Protein 1YJM (pdb70)

Foldseek 3Di:
DAQDWWKWWDFPPPFADIGTDDQPFDKDFCWPDDRRVDPDPQIDNRAWIWTAHSRQQKIKIAGQGCAWKDWANRIDHHGDIDMHHAQIWIARGDNHGIIGMHIDHPD/DFWFKWWAFPVVWADIGTDDAVFDKDFQWPDNRLVDPDPQIDNRAWIWTAHRVQQKIKIAGQGQAWKAWQNRIDHHGDIDMHHAQTWIARGPNHRIIGMHIDDDD/DFFKWWDFDVVWADIGTDDAPQDKDFCWQDDRRVHPDPQIDRRAWIWGAHVVQQKIKIAGQDQAWKAWAPDIDGHGDIDMHHAQGWIARGDNHSIIGMHID/DPDDPD/DPDDPD/DDDD

Secondary structure (DSSP, 8-state):
--SSEEEEEEPPTTSPPPEE--TTS--EEESSBTTTTB--TTS-TT-EEEEEETTTTEEEEEE-SSSPPEETTEE--TT-EEEEETT-EEEEETTEEEEEEEEEE--/--EEEEEEPPTTSPPPEEPPTTS--EEE-SBTTTTB--TTS-TT-EEEEEETTTTEEEEEE-SSSPPEETTEE--TT-EEEE-TT-EEEEETTEEEEEEEEEE--/---EEEEPPTTSPPPEEPPSSS--EEESSBTTTTB--TTS-TT-EEEEEETTTTEEEEEE-SSSPPEETTEE--TT-EEEE-TT-EEEEETTEEEEEEEE-/------/------/----

Sequence (329 aa):
LGSRGRLWLQSPTGGPPPIFLPSDGQALVLGRGPLTQVTDRKCSRNQVELIADPESRTVAVKQLGVNPSTVGVHELKPGLSGSLSLGDVLYLVNGLYPLTLRWEELSSRGRLWLQSPTGGPPPIFLPSDGQALVLGRGPLTQVTDRKCSRNQVELIADPESRTVAVKQLGVNPSTVGVHELKPGLSGSLSLGDVLYLVNGLYPLTLRWEELSRGRLWLQSPTGGPPPIFLPSDGQALVLGRGPLTQVTDRKCSRNQVELIADPESRTVAVKQLGVNPSTVGVHELKPGLSGSLSLGDVLYLVNGLYPLTLRWEYDESDEYDESDEYDES

Organism: Mus musculus (NCBI:txid10090)

CATH classification: 2.60.200.20

GO terms:
  GO:0035861 site of double-strand break (C, IDA)
  GO:0019005 SCF ubiquitin ligase complex (C, IDA)
  GO:0006974 DNA damage response (P, IDA)
  GO:0070534 protein K63-linked ubiquitination (P, IDA)
  GO:1990756 ubiquitin-like ligase-substrate adaptor activity (F, IDA)

InterPro domains:
  IPR006549 HAD-superfamily hydrolase,subfamily IIIA [TIGR01662] (165-309)
  IPR006550 Bifunctional polynucleotide phosphatase/kinase PNKP [TIGR01663] (4-522)
  IPR006551 Polynucleotide 3'-phosphatase [TIGR01664] (152-327)
  IPR008984 SMAD/FHA domain superfamily [SSF49879] (3-110)
  IPR013954 Polynucleotide kinase 3 phosphatase [PF08645] (165-327)
  IPR023214 HAD superfamily [G3DSA:3.40.50.1000] (143-337)
  IPR027417 P-loop containing nucleoside triphosphate hydrolase [G3DSA:3.40.50.300] (338-522)
  IPR027417 P-loop containing nucleoside triphosphate hydrolase [SSF52540] (356-515)
  IPR036412 HAD-like superfamily [SSF56784] (147-337)
  IPR041388 PNK, FHA domain [PF17913] (11-80)

Structure (mmCIF, N/CA/C/O backbone):
data_1YJM
#
_entry.id   1YJM
#
_cell.length_a   51.155
_cell.length_b   122.999
_cell.length_c   136.710
_cell.angle_alpha   90.00
_cell.angle_beta   90.00
_cell.angle_gamma   90.00
#
_symmetry.space_group_name_H-M   'C 2 2 21'
#
loop_
_entity.id
_entity.type
_entity.pdbx_description
1 polymer "Polynucleotide 5'-hydroxyl-kinase"
2 polymer '12-mer peptide from DNA-repair protein XRCC4'
3 water water
#
loop_
_atom_site.group_PDB
_atom_site.id
_atom_site.type_symbol
_atom_site.label_atom_id
_atom_site.label_alt_id
_atom_site.label_comp_id
_atom_site.label_asym_id
_atom_site.label_entity_id
_atom_site.label_seq_id
_atom_site.pdbx_PDB_ins_code
_atom_site.Cartn_x
_atom_site.Cartn_y
_atom_site.Cartn_z
_atom_site.occupancy
_atom_site.B_iso_or_equiv
_atom_site.auth_seq_id
_atom_site.auth_comp_id
_atom_site.auth_asym_id
_atom_site.auth_atom_id
_atom_site.pdbx_PDB_model_num
ATOM 1 N N . LEU A 1 4 ? 36.405 15.498 68.601 1.00 35.51 4 LEU A N 1
ATOM 2 C CA . LEU A 1 4 ? 35.945 16.838 69.068 1.00 35.40 4 LEU A CA 1
ATOM 3 C C . LEU A 1 4 ? 34.641 16.744 69.836 1.00 35.39 4 LEU A C 1
ATOM 4 O O . LEU A 1 4 ? 33.563 16.917 69.262 1.00 35.46 4 LEU A O 1
ATOM 5 N N . GLY A 1 5 ? 34.745 16.466 71.135 1.00 35.20 5 GLY A N 1
ATOM 6 C CA . GLY A 1 5 ? 33.575 16.308 72.003 1.00 35.02 5 GLY A CA 1
ATOM 7 C C . GLY A 1 5 ? 33.152 14.854 72.119 1.00 34.91 5 GLY A C 1
ATOM 8 O O . GLY A 1 5 ? 32.603 14.284 71.174 1.00 35.02 5 GLY A O 1
ATOM 9 N N . SER A 1 6 ? 33.406 14.255 73.281 1.00 34.65 6 SER A N 1
ATOM 10 C CA . SER A 1 6 ? 33.110 12.838 73.510 1.00 34.33 6 SER A CA 1
ATOM 11 C C . SER A 1 6 ? 31.616 12.588 73.709 1.00 34.08 6 SER A C 1
ATOM 12 O O . SER A 1 6 ? 31.061 11.649 73.133 1.00 34.13 6 SER A O 1
ATOM 14 N N . ARG A 1 7 ? 30.975 13.425 74.525 1.00 33.73 7 ARG A N 1
ATOM 15 C CA . ARG A 1 7 ? 29.546 13.290 74.817 1.00 33.41 7 ARG A CA 1
ATOM 16 C C . ARG A 1 7 ? 28.726 14.362 74.102 1.00 32.96 7 ARG A C 1
ATOM 17 O O . ARG A 1 7 ? 29.127 15.526 74.036 1.00 32.87 7 ARG A O 1
ATOM 25 N N . GLY A 1 8 ? 27.572 13.958 73.576 1.00 32.41 8 GLY A N 1
ATOM 26 C CA . GLY A 1 8 ? 26.674 14.872 72.874 1.00 31.94 8 GLY A CA 1
ATOM 27 C C . GLY A 1 8 ? 25.519 14.152 72.203 1.00 31.50 8 GLY A C 1
ATOM 28 O O . GLY A 1 8 ? 25.430 12.924 72.254 1.00 31.48 8 GLY A O 1
ATOM 29 N N . ARG A 1 9 ? 24.638 14.927 71.573 1.00 30.94 9 ARG A N 1
ATOM 30 C CA . ARG A 1 9 ? 23.465 14.392 70.883 1.00 30.45 9 ARG A CA 1
ATOM 31 C C . ARG A 1 9 ? 23.563 14.602 69.372 1.00 29.89 9 ARG A C 1
ATOM 32 O O . ARG A 1 9 ? 24.084 15.618 68.911 1.00 29.70 9 ARG A O 1
ATOM 40 N N . LEU A 1 10 ? 23.047 13.636 68.614 1.00 29.30 10 LEU A N 1
ATOM 41 C CA . LEU A 1 10 ? 22.963 13.737 67.154 1.00 28.88 10 LEU A CA 1
ATOM 42 C C . LEU A 1 10 ? 21.584 14.246 66.746 1.00 28.47 10 LEU A C 1
ATOM 43 O O . LEU A 1 10 ? 20.570 13.817 67.303 1.00 28.20 10 LEU A O 1
ATOM 48 N N . TRP A 1 11 ? 21.553 15.159 65.775 1.00 28.08 11 TRP A N 1
ATOM 49 C CA . TRP A 1 11 ? 20.295 15.717 65.273 1.00 27.83 11 TRP A CA 1
ATOM 50 C C . TRP A 1 11 ? 20.344 16.033 63.780 1.00 27.65 11 TRP A C 1
ATOM 51 O O . TRP A 1 11 ? 21.420 16.132 63.190 1.00 27.63 11 TRP A O 1
ATOM 62 N N . LEU A 1 12 ? 19.163 16.183 63.182 1.00 27.52 12 LEU A N 1
ATOM 63 C CA . LEU A 1 12 ? 19.032 16.459 61.752 1.00 27.49 12 LEU A CA 1
ATOM 64 C C . LEU A 1 12 ? 18.558 17.891 61.511 1.00 27.51 12 LEU A C 1
ATOM 65 O O . LEU A 1 12 ? 17.524 18.312 62.038 1.00 27.39 12 LEU A O 1
ATOM 70 N N . GLN A 1 13 ? 19.322 18.622 60.700 1.00 27.53 13 GLN A N 1
ATOM 71 C CA . GLN A 1 13 ? 19.049 20.023 60.401 1.00 27.58 13 GLN A CA 1
ATOM 72 C C . GLN A 1 13 ? 18.254 20.137 59.103 1.00 27.54 13 GLN A C 1
ATOM 73 O O . GLN A 1 13 ? 18.643 19.564 58.085 1.00 27.29 13 GLN A O 1
ATOM 79 N N . SER A 1 14 ? 17.145 20.876 59.149 1.00 27.61 14 SER A N 1
ATOM 80 C CA . SER A 1 14 ? 16.297 21.108 57.975 1.00 27.69 14 SER A CA 1
ATOM 81 C C . SER A 1 14 ? 16.702 22.408 57.282 1.00 27.69 14 SER A C 1
ATOM 82 O O . SER A 1 14 ? 17.348 23.256 57.902 1.00 27.66 14 SER A O 1
ATOM 85 N N . PRO A 1 15 ? 16.308 22.583 56.003 1.00 27.71 15 PRO A N 1
ATOM 86 C CA . PRO A 1 15 ? 16.626 23.822 55.292 1.00 27.81 15 PRO A CA 1
ATOM 87 C C . PRO A 1 15 ? 16.090 25.063 55.999 1.00 27.94 15 PRO A C 1
ATOM 88 O O . PRO A 1 15 ? 15.138 24.977 56.780 1.00 27.91 15 PRO A O 1
ATOM 92 N N . THR A 1 16 ? 16.706 26.205 55.712 1.00 28.09 16 THR A N 1
ATOM 93 C CA . THR A 1 16 ? 16.332 27.475 56.322 1.00 28.11 16 THR A CA 1
ATOM 94 C C . THR A 1 16 ? 14.830 27.727 56.177 1.00 28.25 16 THR A C 1
ATOM 95 O O . THR A 1 16 ? 14.260 27.533 55.101 1.00 28.33 16 THR A O 1
ATOM 99 N N . GLY A 1 17 ? 14.198 28.146 57.271 1.00 28.30 17 GLY A N 1
ATOM 100 C CA . GLY A 1 17 ? 12.754 28.370 57.298 1.00 28.24 17 GLY A CA 1
ATOM 101 C C . GLY A 1 17 ? 11.961 27.075 57.285 1.00 28.28 17 GLY A C 1
ATOM 102 O O . GLY A 1 17 ? 10.818 27.047 56.821 1.00 28.37 17 GLY A O 1
ATOM 103 N N . GLY A 1 18 ? 12.567 26.006 57.802 1.00 28.23 18 GLY A N 1
ATOM 104 C CA . GLY A 1 18 ? 11.952 24.680 57.820 1.00 28.09 18 GLY A CA 1
ATOM 105 C C . GLY A 1 18 ? 11.589 24.248 59.228 1.00 28.05 18 GLY A C 1
ATOM 106 O O . GLY A 1 18 ? 11.594 25.066 60.151 1.00 28.07 18 GLY A O 1
ATOM 107 N N . PRO A 1 19 ? 11.263 22.955 59.405 1.00 27.93 19 PRO A N 1
ATOM 108 C CA . PRO A 1 19 ? 10.947 22.392 60.721 1.00 27.84 19 PRO A CA 1
ATOM 109 C C . PRO A 1 19 ? 12.067 22.593 61.744 1.00 27.72 19 PRO A C 1
ATOM 110 O O . PRO A 1 19 ? 13.226 22.755 61.355 1.00 27.59 19 PRO A O 1
ATOM 114 N N . PRO A 1 20 ? 11.729 22.567 63.048 1.00 27.59 20 PRO A N 1
ATOM 115 C CA . PRO A 1 20 ? 12.772 22.654 64.073 1.00 27.52 20 PRO A CA 1
ATOM 116 C C . PRO A 1 20 ? 13.682 21.419 64.084 1.00 27.40 20 PRO A C 1
ATOM 117 O O . PRO A 1 20 ? 13.332 20.400 63.485 1.00 27.31 20 PRO A O 1
ATOM 121 N N . PRO A 1 21 ? 14.841 21.509 64.766 1.00 27.31 21 PRO A N 1
ATOM 122 C CA . PRO A 1 21 ? 15.794 20.401 64.894 1.00 27.18 21 PRO A CA 1
ATOM 123 C C . PRO A 1 21 ? 15.152 19.064 65.263 1.00 26.99 21 PRO A C 1
ATOM 124 O O . PRO A 1 21 ? 14.354 19.002 66.198 1.00 27.07 21 PRO A O 1
ATOM 128 N N . ILE A 1 22 ? 15.498 18.014 64.522 1.00 26.86 22 ILE A N 1
ATOM 129 C CA . ILE A 1 22 ? 15.037 16.659 64.821 1.00 26.78 22 ILE A CA 1
ATOM 130 C C . ILE A 1 22 ? 16.156 15.889 65.523 1.00 26.67 22 ILE A C 1
ATOM 131 O O . ILE A 1 22 ? 17.046 15.333 64.876 1.00 26.68 22 ILE A O 1
ATOM 136 N N . PHE A 1 23 ? 16.109 15.873 66.852 1.00 26.56 23 PHE A N 1
ATOM 137 C CA . PHE A 1 23 ? 17.093 15.140 67.644 1.00 26.57 23 PHE A CA 1
ATOM 138 C C . PHE A 1 23 ? 16.773 13.649 67.658 1.00 26.45 23 PHE A C 1
ATOM 139 O O . PHE A 1 23 ? 15.608 13.250 67.671 1.00 26.39 23 PHE A O 1
ATOM 147 N N . LEU A 1 24 ? 17.824 12.835 67.645 1.00 26.41 24 LEU A N 1
ATOM 148 C CA . LEU A 1 24 ? 17.686 11.388 67.541 1.00 26.52 24 LEU A CA 1
ATOM 149 C C . LEU A 1 24 ? 17.940 10.741 68.899 1.00 26.52 24 LEU A C 1
ATOM 150 O O . LEU A 1 24 ? 18.818 11.191 69.640 1.00 26.48 24 LEU A O 1
ATOM 155 N N . PRO A 1 25 ? 17.159 9.698 69.242 1.00 26.58 25 PRO A N 1
ATOM 156 C CA . PRO A 1 25 ? 17.398 8.980 70.491 1.00 26.69 25 PRO A CA 1
ATOM 157 C C . PRO A 1 25 ? 18.851 8.521 70.613 1.00 26.76 25 PRO A C 1
ATOM 158 O O . PRO A 1 25 ? 19.380 7.903 69.688 1.00 26.65 25 PRO A O 1
ATOM 162 N N . SER A 1 26 ? 19.479 8.843 71.742 1.00 26.89 26 SER A N 1
ATOM 163 C CA . SER A 1 26 ? 20.884 8.509 71.989 1.00 27.02 26 SER A CA 1
ATOM 164 C C . SER A 1 26 ? 21.047 7.163 72.698 1.00 27.09 26 SER A C 1
ATOM 165 O O . SER A 1 26 ? 22.166 6.772 73.034 1.00 27.11 26 SER A O 1
ATOM 168 N N . ASP A 1 27 ? 19.933 6.462 72.918 1.00 27.18 27 ASP A N 1
ATOM 169 C CA . ASP A 1 27 ? 19.922 5.203 73.672 1.00 27.26 27 ASP A CA 1
ATOM 170 C C . ASP A 1 27 ? 19.821 3.963 72.775 1.00 27.29 27 ASP A C 1
ATOM 171 O O . ASP A 1 27 ? 19.701 2.842 73.273 1.00 27.26 27 ASP A O 1
ATOM 176 N N . GLY A 1 28 ? 19.866 4.167 71.460 1.00 27.36 28 GLY A N 1
ATOM 177 C CA . GLY A 1 28 ? 19.794 3.069 70.498 1.00 27.45 28 GLY A CA 1
ATOM 178 C C . GLY A 1 28 ? 18.407 2.833 69.920 1.00 27.56 28 GLY A C 1
ATOM 179 O O . GLY A 1 28 ? 18.259 2.073 68.961 1.00 27.54 28 GLY A O 1
ATOM 180 N N . GLN A 1 29 ? 17.390 3.477 70.495 1.00 27.54 29 GLN A N 1
ATOM 181 C CA . GLN A 1 29 ? 16.020 3.316 70.014 1.00 27.67 29 GLN A CA 1
ATOM 182 C C . GLN A 1 29 ? 15.855 3.888 68.611 1.00 27.58 29 GLN A C 1
ATOM 183 O O . GLN A 1 29 ? 16.501 4.874 68.248 1.00 27.52 29 GLN A O 1
ATOM 189 N N . ALA A 1 30 ? 14.988 3.252 67.830 1.00 27.55 30 ALA A N 1
ATOM 190 C CA . ALA A 1 30 ? 14.753 3.649 66.449 1.00 27.59 30 ALA A CA 1
ATOM 191 C C . ALA A 1 30 ? 13.814 4.848 66.381 1.00 27.55 30 ALA A C 1
ATOM 192 O O . ALA A 1 30 ? 12.928 5.005 67.225 1.00 27.25 30 ALA A O 1
ATOM 194 N N . LEU A 1 31 ? 14.028 5.694 65.376 1.00 27.59 31 LEU A N 1
ATOM 195 C CA . LEU A 1 31 ? 13.143 6.817 65.089 1.00 27.65 31 LEU A CA 1
ATOM 196 C C . LEU A 1 31 ? 12.758 6.774 63.614 1.00 27.68 31 LEU A C 1
ATOM 197 O O . LEU A 1 31 ? 13.617 6.889 62.739 1.00 27.55 31 LEU A O 1
ATOM 202 N N . VAL A 1 32 ? 11.467 6.599 63.349 1.00 27.68 32 VAL A N 1
ATOM 203 C CA . VAL A 1 32 ? 10.956 6.591 61.986 1.00 27.79 32 VAL A CA 1
ATOM 204 C C . VAL A 1 32 ? 10.664 8.024 61.555 1.00 27.84 32 VAL A C 1
ATOM 205 O O . VAL A 1 32 ? 10.082 8.799 62.317 1.00 27.91 32 VAL A O 1
ATOM 209 N N . LEU A 1 33 ? 11.086 8.371 60.342 1.00 27.82 33 LEU A N 1
ATOM 210 C CA . LEU A 1 33 ? 10.776 9.667 59.749 1.00 27.84 33 LEU A CA 1
ATOM 211 C C . LEU A 1 33 ? 10.032 9.477 58.438 1.00 27.76 33 LEU A C 1
ATOM 212 O O . LEU A 1 33 ? 10.191 8.460 57.760 1.00 27.64 33 LEU A O 1
ATOM 217 N N . GLY A 1 34 ? 9.224 10.471 58.087 1.00 27.81 34 GLY A N 1
ATOM 218 C CA . GLY A 1 34 ? 8.458 10.451 56.847 1.00 27.77 34 GLY A CA 1
ATOM 219 C C . GLY A 1 34 ? 7.527 11.645 56.751 1.00 27.76 34 GLY A C 1
ATOM 220 O O . GLY A 1 34 ? 7.755 12.672 57.391 1.00 27.86 34 GLY A O 1
ATOM 221 N N . ARG A 1 35 ? 6.477 11.506 55.949 1.00 27.68 35 ARG A N 1
ATOM 222 C CA . ARG A 1 35 ? 5.480 12.563 55.785 1.00 27.62 35 ARG A CA 1
ATOM 223 C C . ARG A 1 35 ? 4.697 12.751 57.085 1.00 27.61 35 ARG A C 1
ATOM 224 O O . ARG A 1 35 ? 4.022 11.831 57.551 1.00 27.58 35 ARG A O 1
ATOM 232 N N . GLY A 1 36 ? 4.800 13.945 57.664 1.00 27.60 36 GLY A N 1
ATOM 233 C CA . GLY A 1 36 ? 4.211 14.234 58.971 1.00 27.57 36 GLY A CA 1
ATOM 234 C C . GLY A 1 36 ? 4.692 15.562 59.537 1.00 27.56 36 GLY A C 1
ATOM 235 O O . GLY A 1 36 ? 5.520 16.236 58.919 1.00 27.46 36 GLY A O 1
ATOM 236 N N . PRO A 1 37 ? 4.180 15.947 60.720 1.00 27.64 37 PRO A N 1
ATOM 237 C CA . PRO A 1 37 ? 4.518 17.234 61.344 1.00 27.60 37 PRO A CA 1
ATOM 238 C C . PRO A 1 37 ? 5.979 17.391 61.795 1.00 27.67 37 PRO A C 1
ATOM 239 O O . PRO A 1 37 ? 6.449 18.521 61.946 1.00 27.67 37 PRO A O 1
ATOM 243 N N . LEU A 1 38 ? 6.688 16.282 62.004 1.00 27.63 38 LEU A N 1
ATOM 244 C CA . LEU A 1 38 ? 8.089 16.334 62.434 1.00 27.50 38 LEU A CA 1
ATOM 245 C C . LEU A 1 38 ? 9.019 16.823 61.314 1.00 27.38 38 LEU A C 1
ATOM 246 O O . LEU A 1 38 ? 9.946 17.597 61.569 1.00 27.46 38 LEU A O 1
ATOM 251 N N . THR A 1 39 ? 8.768 16.372 60.085 1.00 27.16 39 THR A N 1
ATOM 252 C CA . THR A 1 39 ? 9.508 16.838 58.902 1.00 26.94 39 THR A CA 1
ATOM 253 C C . THR A 1 39 ? 8.765 17.927 58.120 1.00 26.81 39 THR A C 1
ATOM 254 O O . THR A 1 39 ? 9.366 18.606 57.285 1.00 26.73 39 THR A O 1
ATOM 258 N N . GLN A 1 40 ? 7.461 18.061 58.372 1.00 26.63 40 GLN A N 1
ATOM 259 C CA . GLN A 1 40 ? 6.577 18.995 57.652 1.00 26.50 40 GLN A CA 1
ATOM 260 C C . GLN A 1 40 ? 6.484 18.751 56.135 1.00 26.27 40 GLN A C 1
ATOM 261 O O . GLN A 1 40 ? 6.048 19.629 55.388 1.00 26.16 40 GLN A O 1
ATOM 267 N N . VAL A 1 41 ? 6.870 17.560 55.687 1.00 26.05 41 VAL A N 1
ATOM 268 C CA . VAL A 1 41 ? 6.750 17.192 54.281 1.00 25.96 41 VAL A CA 1
ATOM 269 C C . VAL A 1 41 ? 5.312 16.736 54.028 1.00 25.78 41 VAL A C 1
ATOM 270 O O . VAL A 1 41 ? 4.797 15.901 54.761 1.00 25.88 41 VAL A O 1
ATOM 274 N N . THR A 1 42 ? 4.670 17.312 53.012 1.00 25.69 42 THR A N 1
ATOM 275 C CA . THR A 1 42 ? 3.302 16.943 52.619 1.00 25.53 42 THR A CA 1
ATOM 276 C C . THR A 1 42 ? 3.248 16.270 51.240 1.00 25.41 42 THR A C 1
ATOM 277 O O . THR A 1 42 ? 2.165 15.961 50.738 1.00 25.29 42 THR A O 1
ATOM 281 N N . ASP A 1 43 ? 4.417 16.043 50.643 1.00 25.23 43 ASP A N 1
ATOM 282 C CA . ASP A 1 43 ? 4.532 15.418 49.326 1.00 25.25 43 ASP A CA 1
ATOM 283 C C . ASP A 1 43 ? 4.047 13.968 49.385 1.00 25.21 43 ASP A C 1
ATOM 284 O O . ASP A 1 43 ? 4.576 13.168 50.155 1.00 25.33 43 ASP A O 1
ATOM 289 N N . ARG A 1 44 ? 3.052 13.635 48.564 1.00 25.18 44 ARG A N 1
ATOM 290 C CA . ARG A 1 44 ? 2.439 12.304 48.596 1.00 25.12 44 ARG A CA 1
ATOM 291 C C . ARG A 1 44 ? 3.410 11.194 48.186 1.00 25.00 44 ARG A C 1
ATOM 292 O O . ARG A 1 44 ? 3.233 10.042 48.578 1.00 24.90 44 ARG A O 1
ATOM 300 N N . LYS A 1 45 ? 4.432 11.541 47.406 1.00 24.94 45 LYS A N 1
ATOM 301 C CA . LYS A 1 45 ? 5.457 10.577 47.004 1.00 24.95 45 LYS A CA 1
ATOM 302 C C . LYS A 1 45 ? 6.339 10.128 48.181 1.00 24.78 45 LYS A C 1
ATOM 303 O O . LYS A 1 45 ? 6.965 9.069 48.113 1.00 24.60 45 LYS A O 1
ATOM 309 N N . CYS A 1 46 ? 6.388 10.930 49.246 1.00 24.66 46 CYS A N 1
ATOM 310 C CA . CYS A 1 46 ? 7.076 10.543 50.480 1.00 24.66 46 CYS A CA 1
ATOM 311 C C . CYS A 1 46 ? 6.156 9.680 51.341 1.00 24.57 46 CYS A C 1
ATOM 312 O O . CYS A 1 46 ? 5.006 10.043 51.578 1.00 24.54 46 CYS A O 1
ATOM 315 N N . SER A 1 47 ? 6.663 8.544 51.811 1.00 24.45 47 SER A N 1
ATOM 316 C CA . SER A 1 47 ? 5.889 7.677 52.696 1.00 24.35 47 SER A CA 1
ATOM 317 C C . SER A 1 47 ? 5.767 8.302 54.082 1.00 24.25 47 SER A C 1
ATOM 318 O O . SER A 1 47 ? 6.629 9.078 54.501 1.00 24.16 47 SER A O 1
ATOM 321 N N . ARG A 1 48 ? 4.684 7.970 54.781 1.00 24.15 48 ARG A N 1
ATOM 322 C CA . ARG A 1 48 ? 4.527 8.343 56.187 1.00 24.24 48 ARG A CA 1
ATOM 323 C C . ARG A 1 48 ? 5.541 7.588 57.053 1.00 24.21 48 ARG A C 1
ATOM 324 O O . ARG A 1 48 ? 5.892 8.042 58.140 1.00 24.07 48 ARG A O 1
ATOM 332 N N . ASN A 1 49 ? 5.981 6.428 56.561 1.00 24.31 49 ASN A N 1
ATOM 333 C CA . ASN A 1 49 ? 7.108 5.688 57.124 1.00 24.27 49 ASN A CA 1
ATOM 334 C C . ASN A 1 49 ? 8.169 5.508 56.036 1.00 24.21 49 ASN A C 1
ATOM 335 O O . ASN A 1 49 ? 8.243 4.464 55.389 1.00 24.02 49 ASN A O 1
ATOM 340 N N . GLN A 1 50 ? 8.981 6.542 55.833 1.00 24.23 50 GLN A N 1
ATOM 341 C CA . GLN A 1 50 ? 9.940 6.578 54.732 1.00 24.26 50 GLN A CA 1
ATOM 342 C C . GLN A 1 50 ? 11.265 5.917 55.114 1.00 24.35 50 GLN A C 1
ATOM 343 O O . GLN A 1 50 ? 11.762 5.052 54.391 1.00 24.33 50 GLN A O 1
ATOM 349 N N . VAL A 1 51 ? 11.830 6.329 56.247 1.00 24.40 51 VAL A N 1
ATOM 350 C CA . VAL A 1 51 ? 13.090 5.765 56.740 1.00 24.48 51 VAL A CA 1
ATOM 351 C C . VAL A 1 51 ? 13.050 5.513 58.246 1.00 24.61 51 VAL A C 1
ATOM 352 O O . VAL A 1 51 ? 12.364 6.220 58.981 1.00 24.57 51 VAL A O 1
ATOM 356 N N . GLU A 1 52 ? 13.787 4.496 58.686 1.00 24.77 52 GLU A N 1
ATOM 357 C CA . GLU A 1 52 ? 14.012 4.237 60.106 1.00 24.87 52 GLU A CA 1
ATOM 358 C C . GLU A 1 52 ? 15.462 4.588 60.432 1.00 24.79 52 GLU A C 1
ATOM 359 O O . GLU A 1 52 ? 16.376 4.151 59.735 1.00 24.67 52 GLU A O 1
ATOM 365 N N . LEU A 1 53 ? 15.664 5.373 61.489 1.00 24.90 53 LEU A N 1
ATOM 366 C CA . LEU A 1 53 ? 16.994 5.839 61.873 1.00 24.94 53 LEU A CA 1
ATOM 367 C C . LEU A 1 53 ? 17.424 5.255 63.215 1.00 24.98 53 LEU A C 1
ATOM 368 O O . LEU A 1 53 ? 16.634 5.214 64.158 1.00 24.70 53 LEU A O 1
ATOM 373 N N . ILE A 1 54 ? 18.678 4.807 63.289 1.00 24.92 54 ILE A N 1
ATOM 374 C CA . ILE A 1 54 ? 19.281 4.360 64.544 1.00 24.90 54 ILE A CA 1
ATOM 375 C C . ILE A 1 54 ? 20.604 5.099 64.752 1.00 24.88 54 ILE A C 1
ATOM 376 O O . ILE A 1 54 ? 21.550 4.931 63.977 1.00 24.88 54 ILE A O 1
ATOM 381 N N . ALA A 1 55 ? 20.658 5.913 65.803 1.00 24.77 55 ALA A N 1
ATOM 382 C CA . ALA A 1 55 ? 21.809 6.766 66.071 1.00 24.82 55 ALA A CA 1
ATOM 383 C C . ALA A 1 55 ? 22.874 6.046 66.897 1.00 24.81 55 ALA A C 1
ATOM 384 O O . ALA A 1 55 ? 22.556 5.225 67.759 1.00 24.58 55 ALA A O 1
ATOM 386 N N . ASP A 1 56 ? 24.137 6.363 66.614 1.00 24.91 56 ASP A N 1
ATOM 387 C CA . ASP A 1 56 ? 25.276 5.882 67.394 1.00 24.91 56 ASP A CA 1
ATOM 388 C C . ASP A 1 56 ? 26.149 7.084 67.783 1.00 24.90 56 ASP A C 1
ATOM 389 O O . ASP A 1 56 ? 27.078 7.440 67.056 1.00 24.79 56 ASP A O 1
ATOM 394 N N . PRO A 1 57 ? 25.831 7.731 68.922 1.00 24.98 57 PRO A N 1
ATOM 395 C CA . PRO A 1 57 ? 26.572 8.902 69.413 1.00 25.02 57 PRO A CA 1
ATOM 396 C C . PRO A 1 57 ? 28.089 8.718 69.561 1.00 25.06 57 PRO A C 1
ATOM 397 O O . PRO A 1 57 ? 28.835 9.681 69.384 1.00 25.15 57 PRO A O 1
ATOM 401 N N . GLU A 1 58 ? 28.536 7.505 69.880 1.00 25.05 58 GLU A N 1
ATOM 402 C CA . GLU A 1 58 ? 29.966 7.235 70.079 1.00 25.07 58 GLU A CA 1
ATOM 403 C C . GLU A 1 58 ? 30.781 7.382 68.792 1.00 24.82 58 GLU A C 1
ATOM 404 O O . GLU A 1 58 ? 31.882 7.935 68.812 1.00 24.78 58 GLU A O 1
ATOM 410 N N . SER A 1 59 ? 30.240 6.882 67.684 1.00 24.58 59 SER A N 1
ATOM 411 C CA . SER A 1 59 ? 30.891 7.005 66.378 1.00 24.39 59 SER A CA 1
ATOM 412 C C . SER A 1 59 ? 30.406 8.238 65.613 1.00 24.22 59 SER A C 1
ATOM 413 O O . SER A 1 59 ? 30.967 8.582 64.570 1.00 24.28 59 SER A O 1
ATOM 416 N N . ARG A 1 60 ? 29.369 8.894 66.137 1.00 23.94 60 ARG A N 1
ATOM 417 C CA . ARG A 1 60 ? 28.738 10.047 65.491 1.00 23.83 60 ARG A CA 1
ATOM 418 C C . ARG A 1 60 ? 28.230 9.688 64.092 1.00 23.39 60 ARG A C 1
ATOM 419 O O . ARG A 1 60 ? 28.440 10.432 63.134 1.00 23.20 60 ARG A O 1
ATOM 427 N N . THR A 1 61 ? 27.571 8.536 63.988 1.00 23.01 61 THR A N 1
ATOM 428 C CA . THR A 1 61 ? 26.945 8.108 62.737 1.00 22.86 61 THR A CA 1
ATOM 429 C C . THR A 1 61 ? 25.501 7.667 62.966 1.00 22.61 61 THR A C 1
ATOM 430 O O . THR A 1 61 ? 25.082 7.434 64.103 1.00 22.44 61 THR A O 1
ATOM 434 N N . VAL A 1 62 ? 24.750 7.564 61.873 1.00 22.48 62 VAL A N 1
ATOM 435 C CA . VAL A 1 62 ? 23.346 7.158 61.916 1.00 22.36 62 VAL A CA 1
ATOM 436 C C . VAL A 1 62 ? 23.066 6.157 60.802 1.00 22.20 62 VAL A C 1
ATOM 437 O O . VAL A 1 62 ? 23.298 6.451 59.628 1.00 22.13 62 VAL A O 1
ATOM 441 N N . ALA A 1 63 ? 22.571 4.980 61.176 1.00 22.19 63 ALA A N 1
ATOM 442 C CA . ALA A 1 63 ? 22.135 3.976 60.209 1.00 22.27 63 ALA A CA 1
ATOM 443 C C . ALA A 1 63 ? 20.743 4.336 59.704 1.00 22.24 63 ALA A C 1
ATOM 444 O O . ALA A 1 63 ? 19.864 4.667 60.496 1.00 22.18 63 ALA A O 1
ATOM 446 N N . VAL A 1 64 ? 20.550 4.269 58.390 1.00 22.32 64 VAL A N 1
ATOM 447 C CA . VAL A 1 64 ? 19.278 4.637 57.768 1.00 22.40 64 VAL A CA 1
ATOM 448 C C . VAL A 1 64 ? 18.744 3.496 56.907 1.00 22.49 64 VAL A C 1
ATOM 449 O O . VAL A 1 64 ? 19.334 3.171 55.876 1.00 22.70 64 VAL A O 1
ATOM 453 N N . LYS A 1 65 ? 17.629 2.898 57.329 1.00 22.56 65 LYS A N 1
ATOM 454 C CA . LYS A 1 65 ? 16.952 1.855 56.552 1.00 22.60 65 LYS A CA 1
ATOM 455 C C . LYS A 1 65 ? 15.731 2.442 55.849 1.00 22.51 65 LYS A C 1
ATOM 456 O O . LYS A 1 65 ? 14.900 3.080 56.492 1.00 22.51 65 LYS A O 1
ATOM 462 N N . GLN A 1 66 ? 15.619 2.223 54.539 1.00 22.42 66 GLN A N 1
ATOM 463 C CA . GLN A 1 66 ? 14.453 2.692 53.787 1.00 22.39 66 GLN A CA 1
ATOM 464 C C . GLN A 1 66 ? 13.269 1.740 53.956 1.00 22.29 66 GLN A C 1
ATOM 465 O O . GLN A 1 66 ? 13.400 0.527 53.772 1.00 22.07 66 GLN A O 1
ATOM 471 N N . LEU A 1 67 ? 12.117 2.311 54.300 1.00 22.38 67 LEU A N 1
ATOM 472 C CA . LEU A 1 67 ? 10.859 1.573 54.422 1.00 22.49 67 LEU A CA 1
ATOM 473 C C . LEU A 1 67 ? 9.833 1.988 53.364 1.00 22.58 67 LEU A C 1
ATOM 474 O O . LEU A 1 67 ? 8.906 1.230 53.063 1.00 22.57 67 LEU A O 1
ATOM 479 N N . GLY A 1 68 ? 9.985 3.196 52.822 1.00 22.60 68 GLY A N 1
ATOM 480 C CA . GLY A 1 68 ? 9.053 3.732 51.839 1.00 22.65 68 GLY A CA 1
ATOM 481 C C . GLY A 1 68 ? 9.246 3.138 50.459 1.00 22.67 68 GLY A C 1
ATOM 482 O O . GLY A 1 68 ? 10.302 2.585 50.148 1.00 22.82 68 GLY A O 1
ATOM 483 N N . VAL A 1 69 ? 8.212 3.259 49.634 1.00 22.73 69 VAL A N 1
ATOM 484 C CA . VAL A 1 69 ? 8.228 2.736 48.264 1.00 22.75 69 VAL A CA 1
ATOM 485 C C . VAL A 1 69 ? 9.188 3.507 47.347 1.00 22.76 69 VAL A C 1
ATOM 486 O O . VAL A 1 69 ? 9.867 2.907 46.514 1.00 22.79 69 VAL A O 1
ATOM 490 N N . ASN A 1 70 ? 9.241 4.828 47.508 1.00 22.75 70 ASN A N 1
ATOM 491 C CA . ASN A 1 70 ? 10.075 5.685 46.661 1.00 22.61 70 ASN A CA 1
ATOM 492 C C . ASN A 1 70 ? 11.444 5.971 47.298 1.00 22.60 70 ASN A C 1
ATOM 493 O O . ASN A 1 70 ? 11.555 6.046 48.523 1.00 22.44 70 ASN A O 1
ATOM 498 N N . PRO A 1 71 ? 12.487 6.138 46.462 1.00 22.65 71 PRO A N 1
ATOM 499 C CA . PRO A 1 71 ? 13.878 6.126 46.927 1.00 22.61 71 PRO A CA 1
ATOM 500 C C . PRO A 1 71 ? 14.317 7.318 47.781 1.00 22.69 71 PRO A C 1
ATOM 501 O O . PRO A 1 71 ? 14.188 8.472 47.360 1.00 22.77 71 PRO A O 1
ATOM 505 N N . SER A 1 72 ? 14.825 7.015 48.976 1.00 22.60 72 SER A N 1
ATOM 506 C CA . SER A 1 72 ? 15.570 7.971 49.788 1.00 22.52 72 SER A CA 1
ATOM 507 C C . SER A 1 72 ? 17.033 7.908 49.364 1.00 22.50 72 SER A C 1
ATOM 508 O O . SER A 1 72 ? 17.479 6.900 48.808 1.00 22.31 72 SER A O 1
ATOM 511 N N . THR A 1 73 ? 17.773 8.983 49.622 1.00 22.47 73 THR A N 1
ATOM 512 C CA . THR A 1 73 ? 19.200 9.032 49.309 1.00 22.63 73 THR A CA 1
ATOM 513 C C . THR A 1 73 ? 20.000 9.411 50.550 1.00 22.67 73 THR A C 1
ATOM 514 O O . THR A 1 73 ? 19.783 10.468 51.138 1.00 22.71 73 THR A O 1
ATOM 518 N N . VAL A 1 74 ? 20.922 8.533 50.932 1.00 22.82 74 VAL A N 1
ATOM 519 C CA . VAL A 1 74 ? 21.768 8.729 52.100 1.00 22.93 74 VAL A CA 1
ATOM 520 C C . VAL A 1 74 ? 23.189 9.011 51.624 1.00 22.98 74 VAL A C 1
ATOM 521 O O . VAL A 1 74 ? 23.919 8.097 51.242 1.00 22.98 74 VAL A O 1
ATOM 525 N N . GLY A 1 75 ? 23.572 10.284 51.640 1.00 23.00 75 GLY A N 1
ATOM 526 C CA . GLY A 1 75 ? 24.841 10.706 51.064 1.00 23.00 75 GLY A CA 1
ATOM 527 C C . GLY A 1 75 ? 24.762 10.643 49.552 1.00 23.08 75 GLY A C 1
ATOM 528 O O . GLY A 1 75 ? 23.929 11.317 48.941 1.00 23.14 75 GLY A O 1
ATOM 529 N N . VAL A 1 76 ? 25.619 9.823 48.949 1.00 23.09 76 VAL A N 1
ATOM 530 C CA . VAL A 1 76 ? 25.594 9.602 47.503 1.00 23.23 76 VAL A CA 1
ATOM 531 C C . VAL A 1 76 ? 24.983 8.242 47.140 1.00 23.30 76 VAL A C 1
ATOM 532 O O . VAL A 1 76 ? 25.015 7.834 45.979 1.00 23.29 76 VAL A O 1
ATOM 536 N N . HIS A 1 77 ? 24.409 7.559 48.130 1.00 23.44 77 HIS A N 1
ATOM 537 C CA . HIS A 1 77 ? 23.848 6.224 47.930 1.00 23.54 77 HIS A CA 1
ATOM 538 C C . HIS A 1 77 ? 22.320 6.235 47.968 1.00 23.51 77 HIS A C 1
ATOM 539 O O . HIS A 1 77 ? 21.713 6.445 49.020 1.00 23.38 77 HIS A O 1
ATOM 546 N N . GLU A 1 78 ? 21.712 6.018 46.804 1.00 23.61 78 GLU A N 1
ATOM 547 C CA . GLU A 1 78 ? 20.261 5.900 46.690 1.00 23.66 78 GLU A CA 1
ATOM 548 C C . GLU A 1 78 ? 19.835 4.518 47.171 1.00 23.59 78 GLU A C 1
ATOM 549 O O . GLU A 1 78 ? 20.365 3.505 46.711 1.00 23.63 78 GLU A O 1
ATOM 555 N N . LEU A 1 79 ? 18.872 4.481 48.088 1.00 23.49 79 LEU A N 1
ATOM 556 C CA . LEU A 1 79 ? 18.425 3.230 48.694 1.00 23.50 79 LEU A CA 1
ATOM 557 C C . LEU A 1 79 ? 17.201 2.640 47.986 1.00 23.56 79 LEU A C 1
ATOM 558 O O . LEU A 1 79 ? 16.654 3.233 47.051 1.00 23.56 79 LEU A O 1
ATOM 563 N N . LYS A 1 80 ? 16.810 1.448 48.433 1.00 23.56 80 LYS A N 1
ATOM 564 C CA . LYS A 1 80 ? 15.575 0.782 48.016 1.00 23.53 80 LYS A CA 1
ATOM 565 C C . LYS A 1 80 ? 14.933 0.186 49.268 1.00 23.39 80 LYS A C 1
ATOM 566 O O . LYS A 1 80 ? 15.597 0.088 50.302 1.00 23.52 80 LYS A O 1
ATOM 572 N N . PRO A 1 81 ? 13.648 -0.217 49.190 1.00 23.15 81 PRO A N 1
ATOM 573 C CA . PRO A 1 81 ? 13.015 -0.764 50.392 1.00 23.01 81 PRO A CA 1
ATOM 574 C C . PRO A 1 81 ? 13.762 -1.991 50.915 1.00 22.79 81 PRO A C 1
ATOM 575 O O . PRO A 1 81 ? 14.067 -2.901 50.143 1.00 22.69 81 PRO A O 1
ATOM 579 N N . GLY A 1 82 ? 14.069 -1.992 52.209 1.00 22.73 82 GLY A N 1
ATOM 580 C CA . GLY A 1 82 ? 14.832 -3.075 52.834 1.00 22.75 82 GLY A CA 1
ATOM 581 C C . GLY A 1 82 ? 16.334 -2.835 52.907 1.00 22.73 82 GLY A C 1
ATOM 582 O O . GLY A 1 82 ? 17.029 -3.521 53.660 1.00 22.89 82 GLY A O 1
ATOM 583 N N . LEU A 1 83 ? 16.840 -1.872 52.133 1.00 22.73 83 LEU A N 1
ATOM 584 C CA . LEU A 1 83 ? 18.276 -1.562 52.106 1.00 22.70 83 LEU A CA 1
ATOM 585 C C . LEU A 1 83 ? 18.629 -0.421 53.053 1.00 22.67 83 LEU A C 1
ATOM 586 O O . LEU A 1 83 ? 17.770 0.385 53.420 1.00 22.59 83 LEU A O 1
ATOM 591 N N . SER A 1 84 ? 19.904 -0.352 53.432 1.00 22.69 84 SER A N 1
ATOM 592 C CA . SER A 1 84 ? 20.377 0.642 54.392 1.00 22.80 84 SER A CA 1
ATOM 593 C C . SER A 1 84 ? 21.652 1.350 53.941 1.00 22.86 84 SER A C 1
ATOM 594 O O . SER A 1 84 ? 22.467 0.788 53.212 1.00 22.93 84 SER A O 1
ATOM 597 N N . GLY A 1 85 ? 21.796 2.596 54.382 1.00 22.93 85 GLY A N 1
ATOM 598 C CA . GLY A 1 85 ? 23.021 3.367 54.211 1.00 23.04 85 GLY A CA 1
ATOM 599 C C . GLY A 1 85 ? 23.411 3.990 55.537 1.00 23.18 85 GLY A C 1
ATOM 600 O O . GLY A 1 85 ? 22.705 3.829 56.533 1.00 23.32 85 GLY A O 1
ATOM 601 N N . SER A 1 86 ? 24.529 4.708 55.549 1.00 23.32 86 SER A N 1
ATOM 602 C CA . SER A 1 86 ? 25.052 5.315 56.770 1.00 23.29 86 SER A CA 1
ATOM 603 C C . SER A 1 86 ? 25.290 6.813 56.579 1.00 23.28 86 SER A C 1
ATOM 604 O O . SER A 1 86 ? 25.736 7.245 55.514 1.00 23.18 86 SER A O 1
ATOM 607 N N . LEU A 1 87 ? 24.982 7.591 57.617 1.00 23.15 87 LEU A N 1
ATOM 608 C CA . LEU A 1 87 ? 25.229 9.032 57.633 1.00 23.16 87 LEU A CA 1
ATOM 609 C C . LEU A 1 87 ? 26.366 9.356 58.592 1.00 23.07 87 LEU A C 1
ATOM 610 O O . LEU A 1 87 ? 26.315 8.980 59.761 1.00 23.06 87 LEU A O 1
ATOM 615 N N . SER A 1 88 ? 27.389 10.044 58.092 1.00 22.99 88 SER A N 1
ATOM 616 C CA . SER A 1 88 ? 28.402 10.664 58.943 1.00 22.99 88 SER A CA 1
ATOM 617 C C . SER A 1 88 ? 28.067 12.148 59.067 1.00 22.88 88 SER A C 1
ATOM 618 O O . SER A 1 88 ? 27.209 12.649 58.343 1.00 22.78 88 SER A O 1
ATOM 621 N N . LEU A 1 89 ? 28.730 12.845 59.986 1.00 22.90 89 LEU A N 1
ATOM 622 C CA . LEU A 1 89 ? 28.440 14.262 60.221 1.00 22.90 89 LEU A CA 1
ATOM 623 C C . LEU A 1 89 ? 28.614 15.080 58.945 1.00 22.78 89 LEU A C 1
ATOM 624 O O . LEU A 1 89 ? 29.614 14.946 58.244 1.00 22.66 89 LEU A O 1
ATOM 629 N N . GLY A 1 90 ? 27.617 15.910 58.646 1.00 22.77 90 GLY A N 1
ATOM 630 C CA . GLY A 1 90 ? 27.619 16.724 57.436 1.00 22.90 90 GLY A CA 1
ATOM 631 C C . GLY A 1 90 ? 26.915 16.080 56.254 1.00 22.95 90 GLY A C 1
ATOM 632 O O . GLY A 1 90 ? 26.554 16.777 55.305 1.00 23.03 90 GLY A O 1
ATOM 633 N N . ASP A 1 91 ? 26.725 14.759 56.296 1.00 22.91 91 ASP A N 1
ATOM 634 C CA . ASP A 1 91 ? 26.023 14.054 55.222 1.00 23.03 91 ASP A CA 1
ATOM 635 C C . ASP A 1 91 ? 24.545 14.412 55.205 1.00 23.07 91 ASP A C 1
ATOM 636 O O . ASP A 1 91 ? 23.956 14.725 56.241 1.00 23.02 91 ASP A O 1
ATOM 641 N N . VAL A 1 92 ? 23.955 14.339 54.016 1.00 23.09 92 VAL A N 1
ATOM 642 C CA . VAL A 1 92 ? 22.562 14.704 53.812 1.00 23.07 92 VAL A CA 1
ATOM 643 C C . VAL A 1 92 ? 21.713 13.459 53.596 1.00 23.09 92 VAL A C 1
ATOM 644 O O . VAL A 1 92 ? 22.147 12.497 52.957 1.00 22.87 92 VAL A O 1
ATOM 648 N N . LEU A 1 93 ? 20.509 13.493 54.161 1.00 23.12 93 LEU A N 1
ATOM 649 C CA . LEU A 1 93 ? 19.474 12.515 53.886 1.00 23.24 93 LEU A CA 1
ATOM 650 C C . LEU A 1 93 ? 18.420 13.215 53.041 1.00 23.32 93 LEU A C 1
ATOM 651 O O . LEU A 1 93 ? 17.796 14.172 53.495 1.00 23.37 93 LEU A O 1
ATOM 656 N N . TYR A 1 94 ? 18.240 12.756 51.807 1.00 23.34 94 TYR A N 1
ATOM 657 C CA . TYR A 1 94 ? 17.120 13.202 50.985 1.00 23.53 94 TYR A CA 1
ATOM 658 C C . TYR A 1 94 ? 15.964 12.240 51.213 1.00 23.54 94 TYR A C 1
ATOM 659 O O . TYR A 1 94 ? 16.057 11.063 50.877 1.00 23.62 94 TYR A O 1
ATOM 668 N N . LEU A 1 95 ? 14.884 12.741 51.804 1.00 23.78 95 LEU A N 1
ATOM 669 C CA . LEU A 1 95 ? 13.757 11.890 52.188 1.00 23.93 95 LEU A CA 1
ATOM 670 C C . LEU A 1 95 ? 13.159 11.129 51.002 1.00 24.01 95 LEU A C 1
ATOM 671 O O . LEU A 1 95 ? 12.915 9.929 51.104 1.00 24.00 95 LEU A O 1
ATOM 676 N N . VAL A 1 96 ? 12.931 11.813 49.882 1.00 24.08 96 VAL A N 1
ATOM 677 C CA . VAL A 1 96 ? 12.419 11.137 48.689 1.00 24.07 96 VAL A CA 1
ATOM 678 C C . VAL A 1 96 ? 12.730 11.887 47.387 1.00 24.17 96 VAL A C 1
ATOM 679 O O . VAL A 1 96 ? 12.676 13.117 47.340 1.00 24.10 96 VAL A O 1
ATOM 683 N N . ASN A 1 97 ? 13.062 11.120 46.346 1.00 24.13 97 ASN A N 1
ATOM 684 C CA . ASN A 1 97 ? 13.268 11.636 44.986 1.00 24.21 97 ASN A CA 1
ATOM 685 C C . ASN A 1 97 ? 14.219 12.836 44.888 1.00 24.26 97 ASN A C 1
ATOM 686 O O . ASN A 1 97 ? 14.002 13.752 44.089 1.00 24.27 97 ASN A O 1
ATOM 691 N N . GLY A 1 98 ? 15.277 12.813 45.695 1.00 24.33 98 GLY A N 1
ATOM 692 C CA . GLY A 1 98 ? 16.271 13.886 45.705 1.00 24.39 98 GLY A CA 1
ATOM 693 C C . GLY A 1 98 ? 15.755 15.197 46.274 1.00 24.36 98 GLY A C 1
ATOM 694 O O . GLY A 1 98 ? 16.303 16.259 45.981 1.00 24.33 98 GLY A O 1
ATOM 695 N N . LEU A 1 99 ? 14.707 15.121 47.092 1.00 24.44 99 LEU A N 1
ATOM 696 C CA . LEU A 1 99 ? 14.092 16.303 47.692 1.00 24.51 99 LEU A CA 1
ATOM 697 C C . LEU A 1 99 ? 14.068 16.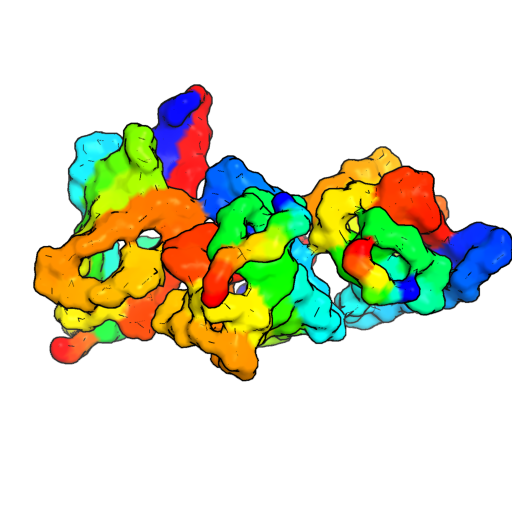190 49.212 1.00 24.58 99 LEU A C 1
ATOM 698 O O . LEU A 1 99 ? 14.233 15.102 49.767 1.00 24.53 99 LEU A O 1
ATOM 703 N N . TYR A 1 100 ? 13.861 17.332 49.867 1.00 24.61 100 TYR A N 1
ATOM 704 C CA . TYR A 1 100 ? 13.682 17.410 51.320 1.00 24.78 100 TYR A CA 1
ATOM 705 C C . TYR A 1 100 ? 14.924 16.914 52.067 1.00 24.90 100 TYR A C 1
ATOM 706 O O . TYR A 1 100 ? 14.898 15.864 52.716 1.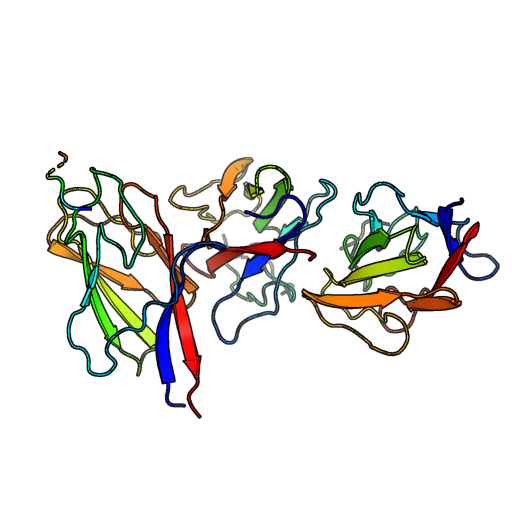00 24.77 100 TYR A O 1
ATOM 715 N N . PRO A 1 101 ? 16.024 17.683 51.973 1.00 25.11 101 PRO A N 1
ATOM 716 C CA . PRO A 1 101 ? 17.296 17.285 52.567 1.00 25.29 101 PRO A CA 1
ATOM 717 C C . PRO A 1 101 ? 17.345 17.517 54.072 1.00 25.42 101 PRO A C 1
ATOM 718 O O . PRO A 1 101 ? 16.849 18.532 54.557 1.00 25.60 101 PRO A O 1
ATOM 722 N N . LEU A 1 102 ? 17.946 16.574 54.792 1.00 25.61 102 LEU A N 1
ATOM 723 C CA . LEU A 1 102 ? 18.194 16.709 56.225 1.00 25.67 102 LEU A CA 1
ATOM 724 C C . LEU A 1 102 ? 19.666 16.418 56.491 1.00 25.72 102 LEU A C 1
ATOM 725 O O . LEU A 1 102 ? 20.150 15.343 56.142 1.00 25.52 102 LEU A O 1
ATOM 730 N N . THR A 1 103 ? 20.367 17.371 57.107 1.00 25.92 103 THR A N 1
ATOM 731 C CA . THR A 1 103 ? 21.808 17.250 57.360 1.00 26.06 103 THR A CA 1
ATOM 732 C C . THR A 1 103 ? 22.094 16.820 58.799 1.00 26.08 103 THR A C 1
ATOM 733 O O . THR A 1 103 ? 21.524 17.374 59.738 1.00 26.10 103 THR A O 1
ATOM 737 N N . LEU A 1 104 ? 22.994 15.852 58.967 1.00 26.19 104 LEU A N 1
ATOM 738 C CA . LEU A 1 104 ? 23.351 15.342 60.294 1.00 26.31 104 LEU A CA 1
ATOM 739 C C . LEU A 1 104 ? 24.332 16.282 60.997 1.00 26.43 104 LEU A C 1
ATOM 740 O O . LEU A 1 104 ? 25.378 16.624 60.442 1.00 26.19 104 LEU A O 1
ATOM 745 N N . ARG A 1 105 ? 23.987 16.686 62.219 1.00 26.64 105 ARG A N 1
ATOM 746 C CA . ARG A 1 105 ? 24.839 17.559 63.026 1.00 27.06 105 ARG A CA 1
ATOM 747 C C . ARG A 1 105 ? 25.026 17.002 64.440 1.00 27.18 105 ARG A C 1
ATOM 748 O O . ARG A 1 105 ? 24.396 16.012 64.813 1.00 27.08 105 ARG A O 1
ATOM 756 N N . TRP A 1 106 ? 25.904 17.645 65.209 1.00 27.65 106 TRP A N 1
ATOM 757 C CA . TRP A 1 106 ? 26.316 17.170 66.531 1.00 27.88 106 TRP A CA 1
ATOM 758 C C . TRP A 1 106 ? 26.282 18.320 67.536 1.00 28.12 106 TRP A C 1
ATOM 759 O O . TRP A 1 106 ? 26.959 19.331 67.348 1.00 28.02 106 TRP A O 1
ATOM 770 N N . GLU A 1 107 ? 25.485 18.157 68.592 1.00 28.48 107 GLU A N 1
ATOM 771 C CA . GLU A 1 107 ? 25.410 19.129 69.682 1.00 28.76 107 GLU A CA 1
ATOM 772 C C . GLU A 1 107 ? 26.134 18.579 70.910 1.00 29.03 107 GLU A C 1
ATOM 773 O O . GLU A 1 107 ? 25.778 17.515 71.418 1.00 28.98 107 GLU A O 1
ATOM 779 N N . GLU A 1 108 ? 27.151 19.305 71.374 1.00 29.35 108 GLU A N 1
ATOM 780 C CA . GLU A 1 108 ? 27.855 18.961 72.611 1.00 29.71 108 GLU A CA 1
ATOM 781 C C . GLU A 1 108 ? 26.985 19.281 73.822 1.00 29.92 108 GLU A C 1
ATOM 782 O O . GLU A 1 108 ? 26.043 20.070 73.727 1.00 30.07 108 GLU A O 1
ATOM 788 N N . LEU A 1 109 ? 27.309 18.667 74.957 1.00 30.20 109 LEU A N 1
ATOM 789 C CA . LEU A 1 109 ? 26.607 18.930 76.215 1.00 30.36 109 LEU A CA 1
ATOM 790 C C . LEU A 1 109 ? 27.251 20.093 76.968 1.00 30.51 109 LEU A C 1
ATOM 791 O O . LEU A 1 109 ? 26.553 20.954 77.509 1.00 30.51 109 LEU A O 1
ATOM 796 N N . SER A 1 110 ? 28.584 20.105 77.003 1.00 30.61 110 SER A N 1
ATOM 797 C CA . SER A 1 110 ? 29.340 21.161 77.677 1.00 30.66 110 SER A CA 1
ATOM 798 C C . SER A 1 110 ? 29.228 22.488 76.928 1.00 30.78 110 SER A C 1
ATOM 799 O O . SER A 1 110 ? 29.402 23.561 77.510 1.00 30.83 110 SER A O 1
ATOM 801 N N . SER B 1 6 ? 13.325 40.193 53.569 1.00 29.68 6 SER B N 1
ATOM 802 C CA . SER B 1 6 ? 13.374 39.645 52.180 1.00 29.56 6 SER B CA 1
ATOM 803 C C . SER B 1 6 ? 14.813 39.427 51.717 1.00 29.54 6 SER B C 1
ATOM 804 O O . SER B 1 6 ? 15.161 38.343 51.242 1.00 29.67 6 SER B O 1
ATOM 806 N N . ARG B 1 7 ? 15.643 40.458 51.860 1.00 29.34 7 ARG B N 1
ATOM 807 C CA . ARG B 1 7 ? 17.040 40.393 51.425 1.00 29.13 7 ARG B CA 1
ATOM 808 C C . ARG B 1 7 ? 17.897 39.557 52.374 1.00 28.82 7 ARG B C 1
ATOM 809 O O . ARG B 1 7 ? 17.604 39.446 53.566 1.00 28.83 7 ARG B O 1
ATOM 817 N N . GLY B 1 8 ? 18.959 38.970 51.833 1.00 28.35 8 GLY B N 1
ATOM 818 C CA . GLY B 1 8 ? 19.883 38.178 52.631 1.00 27.99 8 GLY B CA 1
ATOM 819 C C . GLY B 1 8 ? 21.098 37.741 51.840 1.00 27.61 8 GLY B C 1
ATOM 820 O O . GLY B 1 8 ? 21.498 38.409 50.885 1.00 27.54 8 GLY B O 1
ATOM 821 N N . ARG B 1 9 ? 21.689 36.619 52.241 1.00 27.15 9 ARG B N 1
ATOM 822 C CA . ARG B 1 9 ? 22.859 36.088 51.549 1.00 26.89 9 ARG B CA 1
ATOM 823 C C . ARG B 1 9 ? 23.015 34.584 51.743 1.00 26.46 9 ARG B C 1
ATOM 824 O O . ARG B 1 9 ? 22.637 34.033 52.780 1.00 26.30 9 ARG B O 1
ATOM 832 N N . LEU B 1 10 ? 23.583 33.936 50.730 1.00 26.04 10 LEU B N 1
ATOM 833 C CA . LEU B 1 10 ? 23.800 32.494 50.737 1.00 25.80 10 LEU B CA 1
ATOM 834 C C . LEU B 1 10 ? 25.185 32.174 51.296 1.00 25.55 10 LEU B C 1
ATOM 835 O O . LEU B 1 10 ? 26.150 32.894 51.024 1.00 25.41 10 LEU B O 1
ATOM 840 N N . TRP B 1 11 ? 25.272 31.106 52.088 1.00 25.27 11 TRP B N 1
ATOM 841 C CA . TRP B 1 11 ? 26.557 30.620 52.598 1.00 25.13 11 TRP B CA 1
ATOM 842 C C . TRP B 1 11 ? 26.597 29.097 52.673 1.00 25.00 11 TRP B C 1
ATOM 843 O O . TRP B 1 11 ? 25.555 28.438 52.695 1.00 24.74 11 TRP B O 1
ATOM 854 N N . LEU B 1 12 ? 27.813 28.554 52.702 1.00 24.91 12 LEU B N 1
ATOM 855 C CA . LEU B 1 12 ? 28.026 27.111 52.741 1.00 24.91 12 LEU B CA 1
ATOM 856 C C . LEU B 1 12 ? 28.488 26.672 54.129 1.00 24.84 12 LEU B C 1
ATOM 857 O O . LEU B 1 12 ? 29.445 27.220 54.679 1.00 24.82 12 LEU B O 1
ATOM 862 N N . GLN B 1 13 ? 27.799 25.672 54.673 1.00 24.86 13 GLN B N 1
ATOM 863 C CA . GLN B 1 13 ? 27.995 25.210 56.041 1.00 24.87 13 GLN B CA 1
ATOM 864 C C . GLN B 1 13 ? 28.823 23.928 56.058 1.00 24.81 13 GLN B C 1
ATOM 865 O O . GLN B 1 13 ? 28.477 22.958 55.388 1.00 24.60 13 GLN B O 1
ATOM 871 N N . SER B 1 14 ? 29.910 23.933 56.830 1.00 24.88 14 SER B N 1
ATOM 872 C CA . SER B 1 14 ? 30.768 22.756 56.982 1.00 24.98 14 SER B CA 1
ATOM 873 C C . SER B 1 14 ? 30.251 21.864 58.113 1.00 24.97 14 SER B C 1
ATOM 874 O O . SER B 1 14 ? 29.462 22.320 58.942 1.00 24.92 14 SER B O 1
ATOM 877 N N . PRO B 1 15 ? 30.689 20.589 58.152 1.00 25.04 15 PRO B N 1
ATOM 878 C CA . PRO B 1 15 ? 30.268 19.690 59.233 1.00 25.16 15 PRO B CA 1
ATOM 879 C C . PRO B 1 15 ? 30.687 20.179 60.621 1.00 25.24 15 PRO B C 1
ATOM 880 O O . PRO B 1 15 ? 31.684 20.891 60.748 1.00 25.18 15 PRO B O 1
ATOM 884 N N . THR B 1 16 ? 29.925 19.794 61.645 1.00 25.46 16 THR B N 1
ATOM 885 C CA . THR B 1 16 ? 30.213 20.196 63.024 1.00 25.55 16 THR B CA 1
ATOM 886 C C . THR B 1 16 ? 31.692 19.959 63.343 1.00 25.65 16 THR B C 1
ATOM 887 O O . THR B 1 16 ? 32.201 18.850 63.170 1.00 25.64 16 THR B O 1
ATOM 891 N N . GLY B 1 17 ? 32.373 21.015 63.785 1.00 25.72 17 GLY B N 1
ATOM 892 C CA . GLY B 1 17 ? 33.810 20.961 64.061 1.00 25.79 17 GLY B CA 1
ATOM 893 C C . GLY B 1 17 ? 34.667 21.352 62.867 1.00 25.91 17 GLY B C 1
ATOM 894 O O . GLY B 1 17 ? 35.897 21.345 62.953 1.00 25.92 17 GLY B O 1
ATOM 895 N N . GLY B 1 18 ? 34.020 21.698 61.754 1.00 25.88 18 GLY B N 1
ATOM 896 C CA . GLY B 1 18 ? 34.716 22.097 60.537 1.00 25.90 18 GLY B CA 1
ATOM 897 C C . GLY B 1 18 ? 35.022 23.585 60.509 1.00 25.94 18 GLY B C 1
ATOM 898 O O . GLY B 1 18 ? 34.802 24.288 61.499 1.00 25.94 18 GLY B O 1
ATOM 899 N N . PRO B 1 19 ? 35.531 24.082 59.368 1.00 25.91 19 PRO B N 1
ATOM 900 C CA . PRO B 1 19 ? 35.868 25.500 59.252 1.00 25.94 19 PRO B CA 1
ATOM 901 C C . PRO B 1 19 ? 34.642 26.422 59.290 1.00 25.91 19 PRO B C 1
ATOM 902 O O . PRO B 1 19 ? 33.511 25.942 59.205 1.00 25.83 19 PRO B O 1
ATOM 906 N N . PRO B 1 20 ? 34.863 27.744 59.425 1.00 25.93 20 PRO B N 1
ATOM 907 C CA . PRO B 1 20 ? 33.750 28.695 59.502 1.00 25.94 20 PRO B CA 1
ATOM 908 C C . PRO B 1 20 ? 32.914 28.781 58.214 1.00 25.93 20 PRO B C 1
ATOM 909 O O . PRO B 1 20 ? 33.357 28.309 57.166 1.00 25.88 20 PRO B O 1
ATOM 913 N N . PRO B 1 21 ? 31.707 29.377 58.299 1.00 25.96 21 PRO B N 1
ATOM 914 C CA . PRO B 1 21 ? 30.828 29.613 57.149 1.00 25.88 21 PRO B CA 1
ATOM 915 C C . PRO B 1 21 ? 31.521 30.274 55.954 1.00 25.85 21 PRO B C 1
ATOM 916 O O . PRO B 1 21 ? 32.294 31.216 56.133 1.00 25.77 21 PRO B O 1
ATOM 920 N N . ILE B 1 22 ? 31.236 29.778 54.751 1.00 25.85 22 ILE B N 1
ATOM 921 C CA . ILE B 1 22 ? 31.761 30.360 53.516 1.00 25.88 22 ILE B CA 1
ATOM 922 C C . ILE B 1 22 ? 30.657 31.170 52.841 1.00 25.95 22 ILE B C 1
ATOM 923 O O . ILE B 1 22 ? 29.769 30.607 52.201 1.00 25.92 22 ILE B O 1
ATOM 928 N N . PHE B 1 23 ? 30.713 32.491 52.993 1.00 26.15 23 PHE B N 1
ATOM 929 C CA . PHE B 1 23 ? 29.722 33.376 52.381 1.00 26.27 23 PHE B CA 1
ATOM 930 C C . PHE B 1 23 ? 30.025 33.565 50.898 1.00 26.39 23 PHE B C 1
ATOM 931 O O . PHE B 1 23 ? 31.178 33.763 50.510 1.00 26.35 23 PHE B O 1
ATOM 939 N N . LEU B 1 24 ? 28.983 33.484 50.076 1.00 26.57 24 LEU B N 1
ATOM 940 C CA . LEU B 1 24 ? 29.129 33.544 48.625 1.00 26.79 24 LEU B CA 1
ATOM 941 C C . LEU B 1 24 ? 28.829 34.955 48.130 1.00 26.90 24 LEU B C 1
ATOM 942 O O . LEU B 1 24 ? 27.952 35.624 48.681 1.00 26.84 24 LEU B O 1
ATOM 947 N N . PRO B 1 25 ? 29.561 35.423 47.098 1.00 27.12 25 PRO B N 1
ATOM 948 C CA . PRO B 1 25 ? 29.307 36.768 46.570 1.00 27.31 25 PRO B CA 1
ATOM 949 C C . PRO B 1 25 ? 27.871 36.943 46.067 1.00 27.51 25 PRO B C 1
ATOM 950 O O . PRO B 1 25 ? 27.380 36.116 45.299 1.00 27.55 25 PRO B O 1
ATOM 954 N N . SER B 1 26 ? 27.224 38.023 46.497 1.00 27.73 26 SER B N 1
ATOM 955 C CA . SER B 1 26 ? 25.785 38.210 46.296 1.00 28.01 26 SER B CA 1
ATOM 956 C C . SER B 1 26 ? 25.395 38.796 44.935 1.00 28.22 26 SER B C 1
ATOM 957 O O . SER B 1 26 ? 24.214 38.795 44.585 1.00 28.26 26 SER B O 1
ATOM 960 N N . ASP B 1 27 ? 26.372 39.297 44.178 1.00 28.36 27 ASP B N 1
ATOM 961 C CA . ASP B 1 27 ? 26.109 39.905 42.869 1.00 28.56 27 ASP B CA 1
ATOM 962 C C . ASP B 1 27 ? 26.503 38.993 41.694 1.00 28.58 27 ASP B C 1
ATOM 963 O O . ASP B 1 27 ? 26.677 39.461 40.569 1.00 28.59 27 ASP B O 1
ATOM 968 N N . GLY B 1 28 ? 26.640 37.695 41.961 1.00 28.69 28 GLY B N 1
ATOM 969 C CA . GLY B 1 28 ? 26.824 36.698 40.906 1.00 28.77 28 GLY B CA 1
ATOM 970 C C . GLY B 1 28 ? 28.243 36.457 40.415 1.00 28.84 28 GLY B C 1
ATOM 971 O O . GLY B 1 28 ? 28.438 35.768 39.411 1.00 29.04 28 GLY B O 1
ATOM 972 N N . GLN B 1 29 ? 29.239 37.004 41.107 1.00 28.82 29 GLN B N 1
ATOM 973 C CA . GLN B 1 29 ? 30.635 36.766 40.722 1.00 28.75 29 GLN B CA 1
ATOM 974 C C . GLN B 1 29 ? 31.102 35.406 41.252 1.00 28.71 29 GLN B C 1
ATOM 975 O O . GLN B 1 29 ? 30.688 34.967 42.328 1.00 28.63 29 GLN B O 1
ATOM 981 N N . ALA B 1 30 ? 31.957 34.745 40.476 1.00 28.57 30 ALA B N 1
ATOM 982 C CA . ALA B 1 30 ? 32.329 33.357 40.731 1.00 28.53 30 ALA B CA 1
ATOM 983 C C . ALA B 1 30 ? 33.298 33.206 41.904 1.00 28.45 30 ALA B C 1
ATOM 984 O O . ALA B 1 30 ? 34.249 33.974 42.038 1.00 28.55 30 ALA B O 1
ATOM 986 N N . LEU B 1 31 ? 33.034 32.212 42.750 1.00 28.41 31 LEU B N 1
ATOM 987 C CA . LEU B 1 31 ? 33.947 31.815 43.819 1.00 28.29 31 LEU B CA 1
ATOM 988 C C . LEU B 1 31 ? 34.421 30.398 43.528 1.00 28.19 31 LEU B C 1
ATOM 989 O O . LEU B 1 31 ? 33.605 29.483 43.406 1.00 28.10 31 LEU B O 1
ATOM 994 N N . VAL B 1 32 ? 35.734 30.222 43.409 1.00 28.11 32 VAL B N 1
ATOM 995 C CA . VAL B 1 32 ? 36.315 28.907 43.160 1.00 28.17 32 VAL B CA 1
ATOM 996 C C . VAL B 1 32 ? 36.719 28.268 44.489 1.00 28.11 32 VAL B C 1
ATOM 997 O O . VAL B 1 32 ? 37.497 28.846 45.247 1.00 28.09 32 VAL B O 1
ATOM 1001 N N . LEU B 1 33 ? 36.172 27.086 44.766 1.00 28.13 33 LEU B N 1
ATOM 1002 C CA . LEU B 1 33 ? 36.491 26.338 45.982 1.00 28.22 33 LEU B CA 1
ATOM 1003 C C . LEU B 1 3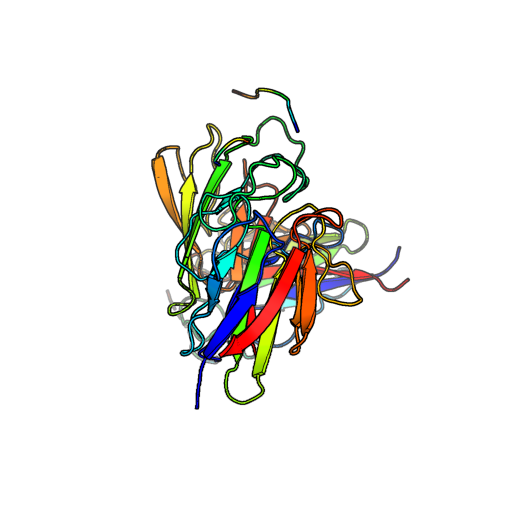3 ? 37.166 25.016 45.648 1.00 28.17 33 LEU B C 1
ATOM 1004 O O . LEU B 1 33 ? 37.004 24.478 44.551 1.00 28.04 33 LEU B O 1
ATOM 1009 N N . GLY B 1 34 ? 37.915 24.495 46.614 1.00 28.20 34 GLY B N 1
ATOM 1010 C CA . GLY B 1 34 ? 38.576 23.206 46.470 1.00 28.26 34 GLY B CA 1
ATOM 1011 C C . GLY B 1 34 ? 39.431 22.860 47.675 1.00 28.30 34 GLY B C 1
ATOM 1012 O O . GLY B 1 34 ? 39.124 23.256 48.803 1.00 28.30 34 GLY B O 1
ATOM 1013 N N . ARG B 1 35 ? 40.500 22.109 47.432 1.00 28.32 35 ARG B N 1
ATOM 1014 C CA . ARG B 1 35 ? 41.465 21.765 48.473 1.00 28.36 35 ARG B CA 1
ATOM 1015 C C . ARG B 1 35 ? 42.202 23.020 48.950 1.00 28.46 35 ARG B C 1
ATOM 1016 O O . ARG B 1 35 ? 42.848 23.709 48.158 1.00 28.54 35 ARG B O 1
ATOM 1024 N N . GLY B 1 36 ? 42.099 23.301 50.247 1.00 28.45 36 GLY B N 1
ATOM 1025 C CA . GLY B 1 36 ? 42.656 24.519 50.832 1.00 28.36 36 GLY B CA 1
ATOM 1026 C C . GLY B 1 36 ? 42.120 24.772 52.233 1.00 28.36 36 GLY B C 1
ATOM 1027 O O . GLY B 1 36 ? 41.317 23.984 52.744 1.00 28.36 36 GLY B O 1
ATOM 1028 N N . PRO B 1 37 ? 42.555 25.880 52.865 1.00 28.26 37 PRO B N 1
ATOM 1029 C CA . PRO B 1 37 ? 42.171 26.204 54.242 1.00 28.20 37 PRO B CA 1
ATOM 1030 C C . PRO B 1 37 ? 40.707 26.623 54.437 1.00 28.18 37 PRO B C 1
ATOM 1031 O O . PRO B 1 37 ? 40.209 26.572 55.564 1.00 28.17 37 PRO B O 1
ATOM 1035 N N . LEU B 1 38 ? 40.029 27.038 53.368 1.00 28.14 38 LEU B N 1
ATOM 1036 C CA . LEU B 1 38 ? 38.610 27.404 53.460 1.00 28.08 38 LEU B CA 1
ATOM 1037 C C . LEU B 1 38 ? 37.724 26.181 53.701 1.00 27.93 38 LEU B C 1
ATOM 1038 O O . LEU B 1 38 ? 36.723 26.270 54.414 1.00 28.03 38 LEU B O 1
ATOM 1043 N N . THR B 1 39 ? 38.096 25.050 53.101 1.00 27.81 39 THR B N 1
ATOM 1044 C CA . THR B 1 39 ? 37.369 23.789 53.269 1.00 27.76 39 THR B CA 1
ATOM 1045 C C . THR B 1 39 ? 38.039 22.840 54.270 1.00 27.76 39 THR B C 1
ATOM 1046 O O . THR B 1 39 ? 37.402 21.902 54.752 1.00 27.79 39 THR B O 1
ATOM 1050 N N . GLN B 1 40 ? 39.317 23.089 54.569 1.00 27.63 40 GLN B N 1
ATOM 1051 C CA . GLN B 1 40 ? 40.151 22.201 55.391 1.00 27.56 40 GLN B CA 1
ATOM 1052 C C . GLN B 1 40 ? 40.243 20.772 54.833 1.00 27.44 40 GLN B C 1
ATOM 1053 O O . GLN B 1 40 ? 40.483 19.817 55.576 1.00 27.33 40 GLN B O 1
ATOM 1059 N N . VAL B 1 41 ? 40.072 20.643 53.517 1.00 27.31 41 VAL B N 1
ATOM 1060 C CA . VAL B 1 41 ? 40.213 19.368 52.827 1.00 27.21 41 VAL B CA 1
ATOM 1061 C C . VAL B 1 41 ? 41.658 19.252 52.353 1.00 27.08 41 VAL B C 1
ATOM 1062 O O . VAL B 1 41 ? 42.174 20.170 51.720 1.00 26.88 41 VAL B O 1
ATOM 1066 N N . THR B 1 42 ? 42.307 18.137 52.687 1.00 27.03 42 THR B N 1
ATOM 1067 C CA . THR B 1 42 ? 43.683 17.856 52.250 1.00 26.97 42 THR B CA 1
ATOM 1068 C C . THR B 1 42 ? 43.759 16.654 51.301 1.00 26.90 42 THR B C 1
ATOM 1069 O O . THR B 1 42 ? 44.851 16.243 50.902 1.00 26.96 42 THR B O 1
ATOM 1073 N N . ASP B 1 43 ? 42.601 16.104 50.938 1.00 26.79 43 ASP B N 1
ATOM 1074 C CA . ASP B 1 43 ? 42.525 14.942 50.057 1.00 26.73 43 ASP B CA 1
ATOM 1075 C C . ASP B 1 43 ? 43.097 15.273 48.679 1.00 26.66 43 ASP B C 1
ATOM 1076 O O . ASP B 1 43 ? 42.591 16.157 47.984 1.00 26.66 43 ASP B O 1
ATOM 1081 N N . ARG B 1 44 ? 44.146 14.546 48.297 1.00 26.57 44 ARG B N 1
ATOM 1082 C CA . ARG B 1 44 ? 44.837 14.745 47.019 1.00 26.40 44 ARG B CA 1
ATOM 1083 C C . ARG B 1 44 ? 43.926 14.589 45.803 1.00 26.19 44 ARG B C 1
ATOM 1084 O O . ARG B 1 44 ? 44.166 15.203 44.767 1.00 26.13 44 ARG B O 1
ATOM 1092 N N . LYS B 1 45 ? 42.894 13.757 45.928 1.00 26.02 45 LYS B N 1
ATOM 1093 C CA . LYS B 1 45 ? 41.943 13.538 44.839 1.00 25.87 45 LYS B CA 1
ATOM 1094 C C . LYS B 1 45 ? 41.064 14.767 44.561 1.00 25.64 45 LYS B C 1
ATOM 1095 O O . LYS B 1 45 ? 40.583 14.947 43.442 1.00 25.44 45 LYS B O 1
ATOM 1101 N N . CYS B 1 46 ? 40.863 15.604 45.577 1.00 25.37 46 CYS B N 1
ATOM 1102 C CA . CYS B 1 46 ? 40.178 16.882 45.400 1.00 25.37 46 CYS B CA 1
ATOM 1103 C C . CYS B 1 46 ? 41.133 17.887 44.764 1.00 25.31 46 CYS B C 1
ATOM 1104 O O . CYS B 1 46 ? 42.298 17.966 45.149 1.00 25.25 46 CYS B O 1
ATOM 1107 N N . SER B 1 47 ? 40.644 18.648 43.790 1.00 25.28 47 SER B N 1
ATOM 1108 C CA . SER B 1 47 ? 41.448 19.695 43.166 1.00 25.28 47 SER B CA 1
ATOM 1109 C C . SER B 1 47 ? 41.466 20.929 44.058 1.00 25.31 47 SER B C 1
ATOM 1110 O O . SER B 1 47 ? 40.526 21.162 44.824 1.00 25.27 47 SER B O 1
ATOM 1113 N N . ARG B 1 48 ? 42.542 21.707 43.964 1.00 25.35 48 ARG B N 1
ATOM 1114 C CA . ARG B 1 48 ? 42.607 23.017 44.616 1.00 25.43 48 ARG B CA 1
ATOM 1115 C C . ARG B 1 48 ? 41.586 23.968 43.985 1.00 25.49 48 ARG B C 1
ATOM 1116 O O . ARG B 1 48 ? 41.111 24.897 44.638 1.00 25.64 48 ARG B O 1
ATOM 1124 N N . ASN B 1 49 ? 41.271 23.730 42.711 1.00 25.50 49 ASN B N 1
ATOM 1125 C CA . ASN B 1 49 ? 40.167 24.394 42.021 1.00 25.51 49 ASN B CA 1
ATOM 1126 C C .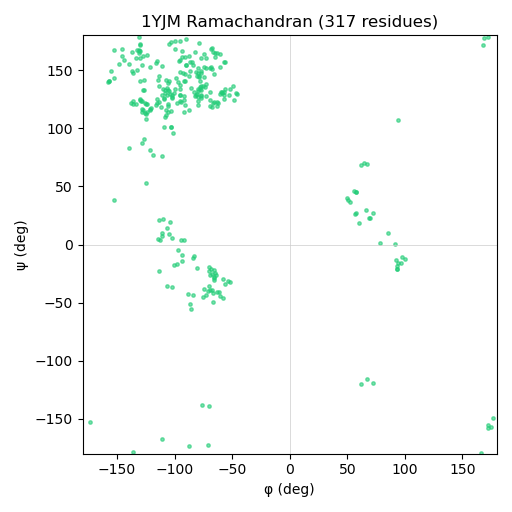 ASN B 1 49 ? 39.151 23.341 41.578 1.00 25.42 49 ASN B C 1
ATOM 1127 O O . ASN B 1 49 ? 39.094 22.969 40.407 1.00 25.47 49 ASN B O 1
ATOM 1132 N N . GLN B 1 50 ? 38.358 22.856 42.530 1.00 25.40 50 GLN B N 1
ATOM 1133 C CA . GLN B 1 50 ? 37.456 21.724 42.298 1.00 25.34 50 GLN B CA 1
ATOM 1134 C C . GLN B 1 50 ? 36.127 22.148 41.675 1.00 25.32 50 GLN B C 1
ATOM 1135 O O . GLN B 1 50 ? 35.630 21.486 40.760 1.00 25.10 50 GLN B O 1
ATOM 1141 N N . VAL B 1 51 ? 35.552 23.236 42.184 1.00 25.37 51 VAL B N 1
ATOM 1142 C CA . VAL B 1 51 ? 34.265 23.736 41.697 1.00 25.53 51 VAL B CA 1
ATOM 1143 C C . VAL B 1 51 ? 34.240 25.257 41.594 1.00 25.62 51 VAL B C 1
ATOM 1144 O O . VAL B 1 51 ? 34.989 25.948 42.283 1.00 25.70 51 VAL B O 1
ATOM 1148 N N . GLU B 1 52 ? 33.365 25.754 40.724 1.00 25.76 52 GLU B N 1
ATOM 1149 C CA . GLU B 1 52 ? 33.100 27.180 40.574 1.00 25.80 52 GLU B CA 1
ATOM 1150 C C . GLU B 1 52 ? 31.657 27.445 40.991 1.00 25.74 52 GLU B C 1
ATOM 1151 O O . GLU B 1 52 ? 30.732 26.825 40.464 1.00 25.63 52 GLU B O 1
ATOM 1157 N N . LEU B 1 53 ? 31.471 28.371 41.928 1.00 25.73 53 LEU B N 1
ATOM 1158 C CA . LEU B 1 53 ? 30.152 28.670 42.480 1.00 25.82 53 LEU B CA 1
ATOM 1159 C C . LEU B 1 53 ? 29.681 30.049 42.038 1.00 25.86 53 LEU B C 1
ATOM 1160 O O . LEU B 1 53 ? 30.413 31.030 42.177 1.00 25.85 53 LEU B O 1
ATOM 1165 N N . ILE B 1 54 ? 28.462 30.116 41.505 1.00 25.90 54 ILE B N 1
ATOM 1166 C CA . ILE B 1 54 ? 27.822 31.389 41.166 1.00 25.98 54 ILE B CA 1
ATOM 1167 C C . ILE B 1 54 ? 26.460 31.463 41.863 1.00 25.99 54 ILE B C 1
ATOM 1168 O O . ILE B 1 54 ? 25.514 30.768 41.482 1.00 25.87 54 ILE B O 1
ATOM 1173 N N . ALA B 1 55 ? 26.380 32.311 42.886 1.00 26.06 55 ALA B N 1
ATOM 1174 C CA . ALA B 1 55 ? 25.205 32.394 43.748 1.00 26.14 55 ALA B CA 1
ATOM 1175 C C . ALA B 1 55 ? 24.120 33.292 43.157 1.00 26.27 55 ALA B C 1
ATOM 1176 O O . ALA B 1 55 ? 24.407 34.199 42.372 1.00 26.25 55 ALA B O 1
ATOM 1178 N N . ASP B 1 56 ? 22.875 33.024 43.547 1.00 26.39 56 ASP B N 1
ATOM 1179 C CA . ASP B 1 56 ? 21.722 33.815 43.110 1.00 26.38 56 ASP B CA 1
ATOM 1180 C C . ASP B 1 56 ? 20.763 34.006 44.293 1.00 26.40 56 ASP B C 1
ATOM 1181 O O . ASP B 1 56 ? 19.800 33.253 44.442 1.00 26.47 56 ASP B O 1
ATOM 1186 N N . PRO B 1 57 ? 21.042 35.006 45.153 1.00 26.41 57 PRO B N 1
ATOM 1187 C CA . PRO B 1 57 ? 20.216 35.324 46.325 1.00 26.41 57 PRO B CA 1
ATOM 1188 C C . PRO B 1 57 ? 18.723 35.509 46.036 1.00 26.39 57 PRO B C 1
ATOM 1189 O O . PRO B 1 57 ? 17.895 35.187 46.889 1.00 26.44 57 PRO B O 1
ATOM 1193 N N . GLU B 1 58 ? 18.388 36.016 44.851 1.00 26.44 58 GLU B N 1
ATOM 1194 C CA . GLU B 1 58 ? 16.991 36.245 44.471 1.00 26.41 58 GLU B CA 1
ATOM 1195 C C . GLU B 1 58 ? 16.182 34.944 44.481 1.00 26.26 58 GLU B C 1
ATOM 1196 O O . GLU B 1 58 ? 15.063 34.910 44.996 1.00 26.21 58 GLU B O 1
ATOM 1202 N N . SER B 1 59 ? 16.758 33.880 43.924 1.00 26.05 59 SER B N 1
ATOM 1203 C CA . SER B 1 59 ? 16.111 32.564 43.897 1.00 25.88 59 SER B CA 1
ATOM 1204 C C . SER B 1 59 ? 16.590 31.648 45.027 1.00 25.73 59 SER B C 1
ATOM 1205 O O . SER B 1 59 ? 16.079 30.538 45.182 1.00 25.79 59 SER B O 1
ATOM 1208 N N . ARG B 1 60 ? 17.566 32.118 45.805 1.00 25.51 60 ARG B N 1
ATOM 1209 C CA . ARG B 1 60 ? 18.185 31.334 46.878 1.00 25.33 60 ARG B CA 1
ATOM 1210 C C . ARG B 1 60 ? 18.745 30.012 46.350 1.00 25.03 60 ARG B C 1
ATOM 1211 O O . ARG B 1 60 ? 18.521 28.952 46.937 1.00 24.82 60 ARG B O 1
ATOM 1219 N N . THR B 1 61 ? 19.460 30.095 45.230 1.00 24.71 61 THR B N 1
ATOM 1220 C CA . THR B 1 61 ? 20.135 28.944 44.635 1.00 24.47 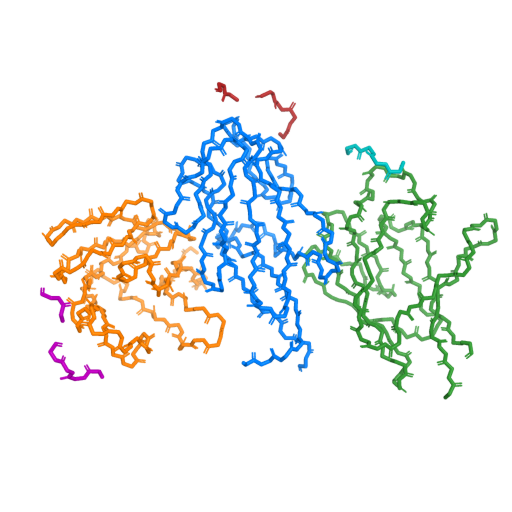61 THR B CA 1
ATOM 1221 C C . THR B 1 61 ? 21.567 29.304 44.246 1.00 24.27 61 THR B C 1
ATOM 1222 O O . THR B 1 61 ? 21.906 30.483 44.097 1.00 24.16 61 THR B O 1
ATOM 1226 N N . VAL B 1 62 ? 22.396 28.274 44.084 1.00 24.04 62 VAL B N 1
ATOM 1227 C CA . VAL B 1 62 ? 23.786 28.432 43.663 1.00 23.87 62 VAL B CA 1
ATOM 1228 C C . VAL B 1 62 ? 24.082 27.484 42.503 1.00 23.69 62 VAL B C 1
ATOM 1229 O O . VAL B 1 62 ? 23.880 26.275 42.618 1.00 23.56 62 VAL B O 1
ATOM 1233 N N . ALA B 1 63 ? 24.549 28.040 41.387 1.00 23.48 63 ALA B N 1
ATOM 1234 C CA . ALA B 1 63 ? 25.017 27.238 40.260 1.00 23.44 63 ALA B CA 1
ATOM 1235 C C . ALA B 1 63 ? 26.406 26.708 40.591 1.00 23.34 63 ALA B C 1
ATOM 1236 O O . ALA B 1 63 ? 27.257 27.457 41.064 1.00 23.35 63 ALA B O 1
ATOM 1238 N N . VAL B 1 64 ? 26.622 25.415 40.351 1.00 23.24 64 VAL B N 1
ATOM 1239 C CA . VAL B 1 64 ? 27.888 24.757 40.662 1.00 23.17 64 VAL B CA 1
ATOM 1240 C C . VAL B 1 64 ? 28.445 24.057 39.427 1.00 23.15 64 VAL B C 1
ATOM 1241 O O . VAL B 1 64 ? 27.858 23.083 38.952 1.00 23.10 64 VAL B O 1
ATOM 1245 N N . LYS B 1 65 ? 29.577 24.548 38.923 1.00 23.09 65 LYS B N 1
ATOM 1246 C CA . LYS B 1 65 ? 30.277 23.915 37.806 1.00 23.17 65 LYS B CA 1
ATOM 1247 C C . LYS B 1 65 ? 31.507 23.168 38.310 1.00 23.07 65 LYS B C 1
ATOM 1248 O O . LYS B 1 65 ? 32.326 23.737 39.033 1.00 23.10 65 LYS B O 1
ATOM 1254 N N . GLN B 1 66 ? 31.641 21.904 37.912 1.00 22.97 66 GLN B N 1
ATOM 1255 C CA . GLN B 1 66 ? 32.825 21.118 38.245 1.00 23.01 66 GLN B CA 1
ATOM 1256 C C . GLN B 1 66 ? 33.999 21.519 37.359 1.00 23.04 66 GLN B C 1
ATOM 1257 O O . GLN B 1 66 ? 33.893 21.518 36.130 1.00 22.83 66 GLN B O 1
ATOM 1263 N N . LEU B 1 67 ? 35.114 21.863 37.997 1.00 23.15 67 LEU B N 1
ATOM 1264 C CA . LEU B 1 67 ? 36.362 22.165 37.301 1.00 23.25 67 LEU B CA 1
ATOM 1265 C C . LEU B 1 67 ? 37.382 21.037 37.477 1.00 23.36 67 LEU B C 1
ATOM 1266 O O . LEU B 1 67 ? 38.143 20.739 36.557 1.00 23.48 67 LEU B O 1
ATOM 1271 N N . GLY B 1 68 ? 37.398 20.417 38.656 1.00 23.37 68 GLY B N 1
ATOM 1272 C CA . GLY B 1 68 ? 38.339 19.342 38.954 1.00 23.40 68 GLY B CA 1
ATOM 1273 C C . GLY B 1 68 ? 38.146 18.099 38.105 1.00 23.47 68 GLY B C 1
ATOM 1274 O O . GLY B 1 68 ? 37.091 17.901 37.500 1.00 23.62 68 GLY B O 1
ATOM 1275 N N . VAL B 1 69 ? 39.178 17.261 38.064 1.00 23.57 69 VAL B N 1
ATOM 1276 C CA . VAL B 1 69 ? 39.173 16.049 37.240 1.00 23.59 69 VAL B CA 1
ATOM 1277 C C . VAL B 1 69 ? 38.285 14.955 37.841 1.00 23.63 69 VAL B C 1
ATOM 1278 O O . VAL B 1 69 ? 37.598 14.241 37.109 1.00 23.74 69 VAL B O 1
ATOM 1282 N N . ASN B 1 70 ? 38.298 14.834 39.168 1.00 23.55 70 ASN B N 1
ATOM 1283 C CA . ASN B 1 70 ? 37.502 13.828 39.867 1.00 23.51 70 ASN B CA 1
ATOM 1284 C C . ASN B 1 70 ? 36.129 14.389 40.242 1.00 23.53 70 ASN B C 1
ATOM 1285 O O . ASN B 1 70 ? 36.012 15.578 40.545 1.00 23.50 70 ASN B O 1
ATOM 1290 N N . PRO B 1 71 ? 35.091 13.532 40.237 1.00 23.54 71 PRO B N 1
ATOM 1291 C CA . PRO B 1 71 ? 33.702 13.994 40.287 1.00 23.60 71 PRO B CA 1
ATOM 1292 C C . PRO B 1 71 ? 33.253 14.626 41.608 1.00 23.57 71 PRO B C 1
ATOM 1293 O O . PRO B 1 71 ? 33.485 14.063 42.678 1.00 23.87 71 PRO B O 1
ATOM 1297 N N . SER B 1 72 ? 32.620 15.794 41.509 1.00 23.46 72 SER B N 1
ATOM 1298 C CA . SER B 1 72 ? 31.840 16.367 42.602 1.00 23.41 72 SER B CA 1
ATOM 1299 C C . SER B 1 72 ? 30.394 15.893 42.461 1.00 23.48 72 SER B C 1
ATOM 1300 O O . SER B 1 72 ? 29.980 15.455 41.384 1.00 23.54 72 SER B O 1
ATOM 1303 N N . THR B 1 73 ? 29.630 15.981 43.547 1.00 23.53 73 THR B N 1
ATOM 1304 C CA . THR B 1 73 ? 28.204 15.648 43.523 1.00 23.58 73 THR B CA 1
ATOM 1305 C C . THR B 1 73 ? 27.390 16.834 44.038 1.00 23.64 73 THR B C 1
ATOM 1306 O O . THR B 1 73 ? 27.587 17.287 45.165 1.00 23.63 73 THR B O 1
ATOM 1310 N N . VAL B 1 74 ? 26.494 17.335 43.190 1.00 23.72 74 VAL B N 1
ATOM 1311 C CA . VAL B 1 74 ? 25.610 18.446 43.527 1.00 23.70 74 VAL B CA 1
ATOM 1312 C C . VAL B 1 74 ? 24.203 17.883 43.716 1.00 23.67 74 VAL B C 1
ATOM 1313 O O . VAL B 1 74 ? 23.573 17.429 42.759 1.00 23.61 74 VAL B O 1
ATOM 1317 N N . GLY B 1 75 ? 23.717 17.905 44.953 1.00 23.68 75 GLY B N 1
ATOM 1318 C CA . GLY B 1 75 ? 22.443 17.280 45.285 1.00 23.61 75 GLY B CA 1
ATOM 1319 C C . GLY B 1 75 ? 22.539 15.771 45.144 1.00 23.70 75 GLY B C 1
ATOM 1320 O O . GLY B 1 75 ? 23.299 15.123 45.867 1.00 23.80 75 GLY B O 1
ATOM 1321 N N . VAL B 1 76 ? 21.780 15.215 44.199 1.00 23.63 76 VAL B N 1
ATOM 1322 C CA . VAL B 1 76 ? 21.831 13.784 43.894 1.00 23.57 76 VAL B CA 1
ATOM 1323 C C . VAL B 1 76 ? 22.389 13.528 42.490 1.00 23.58 76 VAL B C 1
ATOM 1324 O O . VAL B 1 76 ? 22.174 12.459 41.917 1.00 23.53 76 VAL B O 1
ATOM 1328 N N . HIS B 1 77 ? 23.119 14.504 41.950 1.00 23.50 77 HIS B N 1
ATOM 1329 C CA . HIS B 1 77 ? 23.686 14.398 40.611 1.00 23.52 77 HIS B CA 1
ATOM 1330 C C . HIS B 1 77 ? 25.204 14.516 40.641 1.00 23.46 77 HIS B C 1
ATOM 1331 O O . HIS B 1 77 ? 25.752 15.546 41.043 1.00 23.33 77 HIS B O 1
ATOM 1338 N N . GLU B 1 78 ? 25.871 13.449 40.212 1.00 23.39 78 GLU B N 1
ATOM 1339 C CA . GLU B 1 78 ? 27.319 13.439 40.070 1.00 23.41 78 GLU B CA 1
ATOM 1340 C C . GLU B 1 78 ? 27.679 14.136 38.763 1.00 23.32 78 GLU B C 1
ATOM 1341 O O . GLU B 1 78 ? 27.092 13.848 37.720 1.00 23.18 78 GLU B O 1
ATOM 1347 N N . LEU B 1 79 ? 28.642 15.051 38.827 1.00 23.23 79 LEU B N 1
ATOM 1348 C CA . LEU B 1 79 ? 29.052 15.830 37.664 1.00 23.26 79 LEU B CA 1
ATOM 1349 C C . LEU B 1 79 ? 30.322 15.271 37.013 1.00 23.23 79 LEU B C 1
ATOM 1350 O O . LEU B 1 79 ? 30.924 14.315 37.508 1.00 23.30 79 LEU B O 1
ATOM 1355 N N . LYS B 1 80 ? 30.694 15.873 35.884 1.00 23.13 80 LYS B N 1
ATOM 1356 C CA . LYS B 1 80 ? 31.974 15.634 35.220 1.00 23.03 80 LYS B CA 1
ATOM 1357 C C . LYS B 1 80 ? 32.594 17.001 34.923 1.00 22.91 80 LYS B C 1
ATOM 1358 O O . LYS B 1 80 ? 31.904 18.018 35.032 1.00 22.85 80 LYS B O 1
ATOM 1364 N N . PRO B 1 81 ? 33.892 17.044 34.559 1.00 22.76 81 PRO B N 1
ATOM 1365 C CA . PRO B 1 81 ? 34.521 18.345 34.305 1.00 22.67 81 PRO B CA 1
ATOM 1366 C C . PRO B 1 81 ? 33.804 19.158 33.222 1.00 22.53 81 PRO B C 1
ATOM 1367 O O . PRO B 1 81 ? 33.598 18.662 32.113 1.00 22.49 81 PRO B O 1
ATOM 1371 N N . GLY B 1 82 ? 33.419 20.388 33.558 1.00 22.34 82 GLY B N 1
ATOM 1372 C CA . GLY B 1 82 ? 32.725 21.275 32.623 1.00 22.38 82 GLY B CA 1
ATOM 1373 C C . GLY B 1 82 ? 31.209 21.274 32.753 1.00 22.30 82 GLY B C 1
ATOM 1374 O O . GLY B 1 82 ? 30.541 22.169 32.231 1.00 22.12 82 GLY B O 1
ATOM 1375 N N . LEU B 1 83 ? 30.661 20.273 33.443 1.00 22.25 83 LEU B N 1
ATOM 1376 C CA . LEU B 1 83 ? 29.217 20.178 33.656 1.00 22.22 83 LEU B CA 1
ATOM 1377 C C . LEU B 1 83 ? 28.825 20.904 34.933 1.00 22.17 83 LEU B C 1
ATOM 1378 O O . LEU B 1 83 ? 29.641 21.053 35.845 1.00 22.20 83 LEU B O 1
ATOM 1383 N N . SER B 1 84 ? 27.572 21.350 34.993 1.00 22.10 84 SER B N 1
ATOM 1384 C CA . SER B 1 84 ? 27.072 22.088 36.147 1.00 22.10 84 SER B CA 1
ATOM 1385 C C . SER B 1 84 ? 25.773 21.510 36.698 1.00 22.00 84 SER B C 1
ATOM 1386 O O . SER B 1 84 ? 25.003 20.862 35.984 1.00 21.79 84 SER B O 1
ATOM 1389 N N . GLY B 1 85 ? 25.553 21.763 37.984 1.00 21.93 85 GLY B N 1
ATOM 1390 C CA . GLY B 1 85 ? 24.286 21.483 38.649 1.00 22.01 85 GLY B CA 1
ATOM 1391 C C . GLY B 1 85 ? 23.919 22.665 39.528 1.00 22.02 85 GLY B C 1
ATOM 1392 O O . GLY B 1 85 ? 24.645 23.663 39.575 1.00 21.98 85 GLY B O 1
ATOM 1393 N N . SER B 1 86 ? 22.794 22.554 40.225 1.00 22.04 86 SER B N 1
ATOM 1394 C CA . SER B 1 86 ? 22.292 23.644 41.053 1.00 22.09 86 SER B CA 1
ATOM 1395 C C . SER B 1 86 ? 21.951 23.165 42.460 1.00 22.07 86 SER B C 1
ATOM 1396 O O . SER B 1 86 ? 21.422 22.066 42.641 1.00 21.90 86 SER B O 1
ATOM 1399 N N . LEU B 1 87 ? 22.265 24.005 43.444 1.00 22.17 87 LEU B N 1
ATOM 1400 C CA . LEU B 1 87 ? 21.918 23.759 44.837 1.00 22.16 87 LEU B CA 1
ATOM 1401 C C . LEU B 1 87 ? 20.765 24.667 45.240 1.00 22.17 87 LEU B C 1
ATOM 1402 O O . LEU B 1 87 ? 20.788 25.864 44.957 1.00 21.95 87 LEU B O 1
ATOM 1407 N N . SER B 1 88 ? 19.760 24.086 45.890 1.00 22.16 88 SER B N 1
ATOM 1408 C CA . SER B 1 88 ? 18.731 24.850 46.584 1.00 22.28 88 SER B CA 1
ATOM 1409 C C . SER B 1 88 ? 19.035 24.786 48.075 1.00 22.21 88 SER B C 1
ATOM 1410 O O . SER B 1 88 ? 19.957 24.080 48.490 1.00 22.22 88 SER B O 1
ATOM 1413 N N . LEU B 1 89 ? 18.275 25.520 48.883 1.00 22.20 89 LEU B N 1
ATOM 1414 C CA . LEU B 1 89 ? 18.539 25.565 50.323 1.00 22.21 89 LEU B CA 1
ATOM 1415 C C . LEU B 1 89 ? 18.435 24.171 50.929 1.00 22.17 89 LEU B C 1
ATOM 1416 O O . LEU B 1 89 ? 17.477 23.443 50.667 1.00 21.98 89 LEU B O 1
ATOM 1421 N N . GLY B 1 90 ? 19.442 23.802 51.718 1.00 22.20 90 GLY B N 1
ATOM 1422 C CA . GLY B 1 90 ? 19.504 22.485 52.340 1.00 22.17 90 GLY B CA 1
ATOM 1423 C C . GLY B 1 90 ? 20.270 21.439 51.544 1.00 22.12 90 GLY B C 1
ATOM 1424 O O . GLY B 1 90 ? 20.709 20.443 52.115 1.00 22.08 90 GLY B O 1
ATOM 1425 N N . ASP B 1 91 ? 20.427 21.648 50.235 1.00 22.22 91 ASP B N 1
ATOM 1426 C CA . ASP B 1 91 ? 21.158 20.704 49.381 1.00 22.23 91 ASP B CA 1
ATOM 1427 C C . ASP B 1 91 ? 22.642 20.705 49.720 1.00 22.26 91 ASP B C 1
ATOM 1428 O O . ASP B 1 91 ? 23.179 21.710 50.192 1.00 22.37 91 ASP B O 1
ATOM 1433 N N . VAL B 1 92 ? 23.297 19.573 49.465 1.00 22.20 92 VAL B N 1
ATOM 1434 C CA . VAL B 1 92 ? 24.704 19.390 49.811 1.00 22.14 92 VAL B CA 1
ATOM 1435 C C . VAL B 1 92 ? 25.578 19.245 48.569 1.00 22.02 92 VAL B C 1
ATOM 1436 O O . VAL B 1 92 ? 25.186 18.625 47.579 1.00 21.87 92 VAL B O 1
ATOM 1440 N N . LEU B 1 93 ? 26.762 19.845 48.648 1.00 21.92 93 LEU B N 1
ATOM 1441 C CA . LEU B 1 93 ? 27.811 19.679 47.660 1.00 22.04 93 LEU B CA 1
ATOM 1442 C C . LEU B 1 93 ? 28.867 18.782 48.281 1.00 21.99 93 LEU B C 1
ATOM 1443 O O . LEU B 1 93 ? 29.491 19.160 49.270 1.00 22.09 93 LEU B O 1
ATOM 1448 N N . TYR B 1 94 ? 29.035 17.584 47.725 1.00 21.99 94 TYR B N 1
ATOM 1449 C CA . TYR B 1 94 ? 30.164 16.725 48.073 1.00 22.00 94 TYR B CA 1
ATOM 1450 C C . TYR B 1 94 ? 31.324 17.094 47.157 1.00 21.91 94 TYR B C 1
ATOM 1451 O O . TYR B 1 94 ? 31.240 16.925 45.940 1.00 21.89 94 TYR B O 1
ATOM 1460 N N . LEU B 1 95 ? 32.398 17.605 47.746 1.00 21.88 95 LEU B N 1
ATOM 1461 C CA . LEU B 1 95 ? 33.499 18.175 46.971 1.00 21.89 95 LEU B CA 1
ATOM 1462 C C . LEU B 1 95 ? 34.183 17.164 46.052 1.00 21.87 95 LEU B C 1
ATOM 1463 O O . LEU B 1 95 ? 34.525 17.498 44.916 1.00 21.81 95 LEU B O 1
ATOM 1468 N N . VAL B 1 96 ? 34.386 15.938 46.528 1.00 21.87 96 VAL B N 1
ATOM 1469 C CA . VAL B 1 96 ? 34.974 14.899 45.680 1.00 21.94 96 VAL B CA 1
ATOM 1470 C C . VAL B 1 96 ? 34.653 13.485 46.168 1.00 21.92 96 VAL B C 1
ATOM 1471 O O . VAL B 1 96 ? 34.662 13.215 47.370 1.00 22.03 96 VAL B O 1
ATOM 1475 N N . ASN B 1 97 ? 34.365 12.597 45.218 1.00 21.98 97 ASN B N 1
ATOM 1476 C CA . ASN B 1 97 ? 34.145 11.173 45.492 1.00 22.18 97 ASN B CA 1
ATOM 1477 C C . ASN B 1 97 ? 33.161 10.905 46.633 1.00 22.17 97 ASN B C 1
ATOM 1478 O O . ASN B 1 97 ? 33.366 10.000 47.440 1.00 22.05 97 ASN B O 1
ATOM 1483 N N . GLY B 1 98 ? 32.094 11.697 46.688 1.00 22.35 98 GLY B N 1
ATOM 1484 C CA . GLY B 1 98 ? 31.065 11.541 47.714 1.00 22.52 98 GLY B CA 1
ATOM 1485 C C . GLY B 1 98 ? 31.548 11.840 49.120 1.00 22.63 98 GLY B C 1
ATOM 1486 O O . GLY B 1 98 ? 31.033 11.278 50.085 1.00 22.73 98 GLY B O 1
ATOM 1487 N N . LEU B 1 99 ? 32.534 12.730 49.233 1.00 22.88 99 LEU B N 1
ATOM 1488 C CA . LEU B 1 99 ? 33.113 13.106 50.522 1.00 23.04 99 LEU B CA 1
ATOM 1489 C C . LEU B 1 99 ? 33.172 14.623 50.674 1.00 23.13 99 LEU B C 1
ATOM 1490 O O . LEU B 1 99 ? 33.114 15.355 49.687 1.00 23.04 99 LEU B O 1
ATO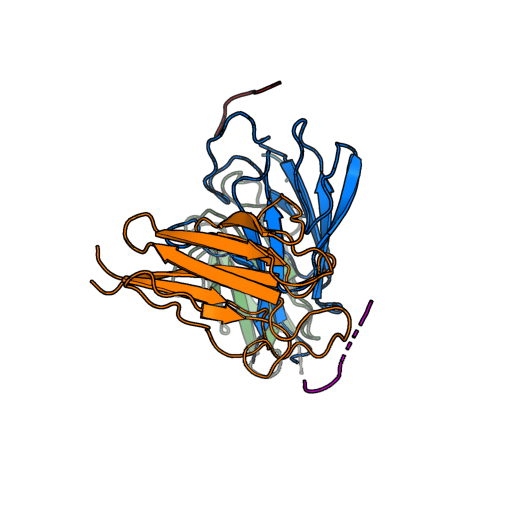M 1495 N N . TYR B 1 100 ? 33.298 15.073 51.922 1.00 23.49 100 TYR B N 1
ATOM 1496 C CA . TYR B 1 100 ? 33.505 16.487 52.255 1.00 23.71 100 TYR B CA 1
ATOM 1497 C C . TYR B 1 100 ? 32.289 17.328 51.854 1.00 23.97 100 TYR B C 1
ATOM 1498 O O . TYR B 1 100 ? 32.349 18.114 50.905 1.00 24.02 100 TYR B O 1
ATOM 1507 N N . PRO B 1 101 ? 31.173 17.151 52.583 1.00 24.18 101 PRO B N 1
ATOM 1508 C CA . PRO B 1 101 ? 29.924 17.826 52.258 1.00 24.39 101 PRO B CA 1
ATOM 1509 C C . PRO B 1 101 ? 29.874 19.283 52.718 1.00 24.57 101 PRO B C 1
ATOM 1510 O O . PRO B 1 101 ? 30.432 19.632 53.761 1.00 24.56 101 PRO B O 1
ATOM 1514 N N . LEU B 1 102 ? 29.209 20.113 51.920 1.00 24.86 102 LEU B N 1
ATOM 1515 C CA . LEU B 1 102 ? 28.902 21.492 52.279 1.00 25.14 102 LEU B CA 1
ATOM 1516 C C . LEU B 1 102 ? 27.417 21.726 52.020 1.00 25.27 102 LEU B C 1
ATOM 1517 O O . LEU B 1 102 ? 26.945 21.487 50.911 1.00 25.17 102 LEU B O 1
ATOM 1522 N N . THR B 1 103 ? 26.689 22.186 53.035 1.00 25.58 103 THR B N 1
ATOM 1523 C CA . THR B 1 103 ? 25.256 22.458 52.906 1.00 25.84 103 THR B CA 1
ATOM 1524 C C . THR B 1 103 ? 25.006 23.932 52.593 1.00 26.06 103 THR B C 1
ATOM 1525 O O . THR B 1 103 ? 25.580 24.817 53.232 1.00 25.98 103 THR B O 1
ATOM 1529 N N . LEU B 1 104 ? 24.135 24.183 51.618 1.00 26.40 104 LEU B N 1
ATOM 1530 C CA . LEU B 1 104 ? 23.751 25.544 51.255 1.00 26.64 104 LEU B CA 1
ATOM 1531 C C . LEU B 1 104 ? 22.714 26.077 52.240 1.00 26.88 104 LEU B C 1
ATOM 1532 O O . LEU B 1 104 ? 21.655 25.472 52.422 1.00 26.78 104 LEU B O 1
ATOM 1537 N N . ARG B 1 105 ? 23.025 27.208 52.870 1.00 27.19 105 ARG B N 1
ATOM 1538 C CA . ARG B 1 105 ? 22.134 27.824 53.848 1.00 27.57 105 ARG B CA 1
ATOM 1539 C C . ARG B 1 105 ? 21.927 29.308 53.568 1.00 27.77 105 ARG B C 1
ATOM 1540 O O . ARG B 1 105 ? 22.644 29.909 52.765 1.00 27.62 105 ARG B O 1
ATOM 1548 N N . TRP B 1 106 ? 20.938 29.886 54.245 1.00 28.16 106 TRP B N 1
ATOM 1549 C CA . TRP B 1 106 ? 20.500 31.255 53.995 1.00 28.47 106 TRP B CA 1
ATOM 1550 C C . TRP B 1 106 ? 20.478 32.064 55.290 1.00 28.80 106 TRP B C 1
ATOM 1551 O O . TRP B 1 106 ? 19.971 31.593 56.308 1.00 28.92 106 TRP B O 1
ATOM 1562 N N . GLU B 1 107 ? 21.040 33.271 55.248 1.00 29.25 107 GLU B N 1
ATOM 1563 C CA . GLU B 1 107 ? 20.959 34.210 56.365 1.00 29.52 107 GLU B CA 1
ATOM 1564 C C . GLU B 1 107 ? 20.091 35.398 55.966 1.00 29.82 107 GLU B C 1
ATOM 1565 O O . GLU B 1 107 ? 20.422 36.132 55.034 1.00 29.86 107 GLU B O 1
ATOM 1571 N N . GLU B 1 108 ? 18.983 35.581 56.680 1.00 30.27 108 GLU B N 1
ATOM 1572 C CA . GLU B 1 108 ? 18.079 36.703 56.444 1.00 30.42 108 GLU B CA 1
ATOM 1573 C C . GLU B 1 108 ? 18.711 37.988 56.976 1.00 30.61 108 GLU B C 1
ATOM 1574 O O . GLU B 1 108 ? 19.277 37.999 58.071 1.00 30.58 108 GLU B O 1
ATOM 1580 N N . LEU B 1 109 ? 18.622 39.060 56.190 1.00 30.85 109 LEU B N 1
ATOM 1581 C CA . LEU B 1 109 ? 19.153 40.368 56.581 1.00 31.06 109 LEU B CA 1
ATOM 1582 C C . LEU B 1 109 ? 18.047 41.423 56.506 1.00 31.30 109 LEU B C 1
ATOM 1583 O O . LEU B 1 109 ? 18.209 42.466 55.869 1.00 31.48 109 LEU B O 1
ATOM 1588 N N . SER B 1 110 ? 16.925 41.137 57.167 1.00 31.44 110 SER B N 1
ATOM 1589 C CA . SER B 1 110 ? 15.740 41.996 57.130 1.00 31.46 110 SER B CA 1
ATOM 1590 C C . SER B 1 110 ? 15.223 42.175 55.703 1.00 31.61 110 SER B C 1
ATOM 1591 O O . SER B 1 110 ? 14.030 42.015 55.440 1.00 31.77 110 SER B O 1
ATOM 1593 N N . ARG C 1 7 ? 26.258 11.120 97.708 1.00 32.71 7 ARG C N 1
ATOM 1594 C CA . ARG C 1 7 ? 26.080 9.638 97.724 1.00 32.69 7 ARG C CA 1
ATOM 1595 C C . ARG C 1 7 ? 24.619 9.236 97.639 1.00 32.68 7 ARG C C 1
ATOM 1596 O O . ARG C 1 7 ? 23.917 9.191 98.651 1.00 32.65 7 ARG C O 1
ATOM 1597 N N . GLY C 1 8 ? 24.162 8.944 96.424 1.00 32.66 8 GLY C N 1
ATOM 1598 C CA . GLY C 1 8 ? 22.777 8.538 96.191 1.00 32.55 8 GLY C CA 1
ATOM 1599 C C . GLY C 1 8 ? 22.447 8.442 94.713 1.00 32.50 8 GLY C C 1
ATOM 1600 O O . GLY C 1 8 ? 23.341 8.273 93.880 1.00 32.53 8 GLY C O 1
ATOM 1601 N N . ARG C 1 9 ? 21.160 8.542 94.390 1.00 32.34 9 ARG C N 1
ATOM 1602 C CA . ARG C 1 9 ? 20.705 8.529 92.996 1.00 32.21 9 ARG C CA 1
ATOM 1603 C C . ARG C 1 9 ? 19.453 9.381 92.786 1.00 31.93 9 ARG C C 1
ATOM 1604 O O . ARG C 1 9 ? 18.675 9.608 93.715 1.00 31.87 9 ARG C O 1
ATOM 1612 N N . LEU C 1 10 ? 19.278 9.845 91.551 1.00 31.62 10 LEU C N 1
ATOM 1613 C CA . LEU C 1 10 ? 18.123 10.646 91.164 1.00 31.39 10 LEU C CA 1
ATOM 1614 C C . LEU C 1 10 ? 17.014 9.755 90.615 1.00 31.21 10 LEU C C 1
ATOM 1615 O O . LEU C 1 10 ? 17.287 8.719 90.000 1.00 31.07 10 LEU C O 1
ATOM 1620 N N . TRP C 1 11 ? 15.767 10.160 90.840 1.00 31.03 11 TRP C N 1
ATOM 1621 C CA . TRP C 1 11 ? 14.610 9.426 90.328 1.00 30.99 11 TRP C CA 1
ATOM 1622 C C . TRP C 1 11 ? 13.404 10.335 90.105 1.00 31.00 11 TRP C C 1
ATOM 1623 O O . TRP C 1 11 ? 13.385 11.486 90.550 1.00 30.90 11 TRP C O 1
ATOM 1634 N N . LEU C 1 12 ? 12.405 9.800 89.407 1.00 31.07 12 LEU C N 1
ATOM 1635 C CA . LEU C 1 12 ? 11.219 10.556 89.023 1.00 31.14 12 LEU C CA 1
ATOM 1636 C C . LEU C 1 12 ? 9.977 9.978 89.690 1.00 31.25 12 LEU C C 1
ATOM 1637 O O . LEU C 1 12 ? 9.642 8.809 89.486 1.00 31.29 12 LEU C O 1
ATOM 1642 N N . GLN C 1 13 ? 9.301 10.806 90.484 1.00 31.40 13 GLN C N 1
ATOM 1643 C CA . GLN C 1 13 ? 8.107 10.390 91.213 1.00 31.54 13 GLN C CA 1
ATOM 1644 C C . GLN C 1 13 ? 6.845 10.742 90.437 1.00 31.60 13 GLN C C 1
ATOM 1645 O O . GLN C 1 13 ? 6.665 11.888 90.024 1.00 31.51 13 GLN C O 1
ATOM 1651 N N . SER C 1 14 ? 5.974 9.751 90.259 1.00 31.76 14 SER C N 1
ATOM 1652 C CA . SER C 1 14 ? 4.678 9.945 89.612 1.00 31.96 14 SER C CA 1
ATOM 1653 C C . SER C 1 14 ? 3.606 10.217 90.666 1.00 32.05 14 SER C C 1
ATOM 1654 O O . SER C 1 14 ? 3.849 10.012 91.857 1.00 31.99 14 SER C O 1
ATOM 1657 N N . PRO C 1 15 ? 2.418 10.690 90.239 1.00 32.29 15 PRO C N 1
ATOM 1658 C CA . PRO C 1 15 ? 1.309 10.866 91.186 1.00 32.39 15 PRO C CA 1
ATOM 1659 C C . PRO C 1 15 ? 0.832 9.557 91.813 1.00 32.54 15 PRO C C 1
ATOM 1660 O O . PRO C 1 15 ? 1.147 8.475 91.311 1.00 32.61 15 PRO C O 1
ATOM 1664 N N . THR C 1 16 ? 0.069 9.670 92.897 1.00 32.74 16 THR C N 1
ATOM 1665 C CA . THR C 1 16 ? -0.513 8.509 93.572 1.00 32.85 16 THR C CA 1
ATOM 1666 C C . THR C 1 16 ? -1.366 7.703 92.592 1.00 32.93 16 THR C C 1
ATOM 1667 O O . THR C 1 16 ? -2.225 8.259 91.906 1.00 32.95 16 THR C O 1
ATOM 1671 N N . GLY C 1 17 ? -1.107 6.398 92.518 1.00 33.02 17 GLY C N 1
ATOM 1672 C CA . GLY C 1 17 ? -1.770 5.525 91.549 1.00 33.10 17 GLY C CA 1
ATOM 1673 C C . GLY C 1 17 ? -0.990 5.362 90.252 1.00 33.22 17 GLY C C 1
ATOM 1674 O O . GLY C 1 17 ? -1.196 4.392 89.519 1.00 33.33 17 GLY C O 1
ATOM 1675 N N . GLY C 1 18 ? -0.093 6.307 89.966 1.00 33.28 18 GLY C N 1
ATOM 1676 C CA . GLY C 1 18 ? 0.745 6.253 88.770 1.00 33.20 18 GLY C CA 1
ATOM 1677 C C . GLY C 1 18 ? 1.813 5.174 88.848 1.00 33.19 18 GLY C C 1
ATOM 1678 O O . GLY C 1 18 ? 1.823 4.373 89.785 1.00 33.18 18 GLY C O 1
ATOM 1679 N N . PRO C 1 19 ? 2.728 5.149 87.862 1.00 33.17 19 PRO C N 1
ATOM 1680 C CA . PRO C 1 19 ? 3.800 4.150 87.826 1.00 33.04 19 PRO C CA 1
ATOM 1681 C C . PRO C 1 19 ? 4.725 4.201 89.042 1.00 32.94 19 PRO C C 1
ATOM 1682 O O . PRO C 1 19 ? 4.734 5.200 89.768 1.00 33.02 19 PRO C O 1
ATOM 1686 N N . PRO C 1 20 ? 5.516 3.135 89.257 1.00 32.75 20 PRO C N 1
ATOM 1687 C CA . PRO C 1 20 ? 6.508 3.158 90.331 1.00 32.55 20 PRO C CA 1
ATOM 1688 C C . PRO C 1 20 ? 7.643 4.142 90.032 1.00 32.33 20 PRO C C 1
ATOM 1689 O O . PRO C 1 20 ? 7.749 4.627 88.904 1.00 32.31 20 PRO C O 1
ATOM 1693 N N . PRO C 1 21 ? 8.482 4.443 91.039 1.00 32.10 21 PRO C N 1
ATOM 1694 C CA . PRO C 1 21 ? 9.661 5.289 90.848 1.00 31.94 21 PRO C CA 1
ATOM 1695 C C . PRO C 1 21 ? 10.479 4.914 89.610 1.00 31.76 21 PRO C C 1
ATOM 1696 O O . PRO C 1 21 ? 10.803 3.740 89.419 1.00 31.71 21 PRO C O 1
ATOM 1700 N N . ILE C 1 22 ? 10.787 5.909 88.778 1.00 31.52 22 ILE C N 1
ATOM 1701 C CA . ILE C 1 22 ? 11.654 5.726 87.617 1.00 31.34 22 ILE C CA 1
ATOM 1702 C C . ILE C 1 22 ? 13.033 6.290 87.947 1.00 31.16 22 ILE C C 1
ATOM 1703 O O . ILE C 1 22 ? 13.183 7.496 88.155 1.00 30.94 22 ILE C O 1
ATOM 1708 N N . PHE C 1 23 ? 14.033 5.411 87.991 1.00 30.95 23 PHE C N 1
ATOM 1709 C CA . PHE C 1 23 ? 15.397 5.799 88.338 1.00 30.94 23 PHE C CA 1
ATOM 1710 C C . PHE C 1 23 ? 16.200 6.164 87.092 1.00 30.90 23 PHE C C 1
ATOM 1711 O O . PHE C 1 23 ? 16.074 5.523 86.047 1.00 30.87 23 PHE C O 1
ATOM 1719 N N . LEU C 1 24 ? 17.023 7.201 87.219 1.00 30.91 24 LEU C N 1
ATOM 1720 C CA . LEU C 1 24 ? 17.823 7.705 86.110 1.00 31.05 24 LEU C CA 1
ATOM 1721 C C . LEU C 1 24 ? 19.235 7.130 86.176 1.00 31.03 24 LEU C C 1
ATOM 1722 O O . LEU C 1 24 ? 19.797 7.011 87.265 1.00 30.86 24 LEU C O 1
ATOM 1727 N N . PRO C 1 25 ? 19.811 6.761 85.014 1.00 31.11 25 PRO C N 1
ATOM 1728 C CA . PRO C 1 25 ? 21.205 6.308 84.980 1.00 31.28 25 PRO C CA 1
ATOM 1729 C C . PRO C 1 25 ? 22.159 7.344 85.578 1.00 31.39 25 PRO C C 1
ATOM 1730 O O . PRO C 1 25 ? 22.060 8.530 85.258 1.00 31.41 25 PRO C O 1
ATOM 1734 N N . SER C 1 26 ? 23.065 6.890 86.440 1.00 31.54 26 SER C N 1
ATOM 1735 C CA . SER C 1 26 ? 23.969 7.786 87.167 1.00 31.69 26 SER C CA 1
ATOM 1736 C C . SER C 1 26 ? 25.324 7.973 86.478 1.00 31.81 26 SER C C 1
ATOM 1737 O O . SER C 1 26 ? 26.199 8.654 87.016 1.00 31.90 26 SER C O 1
ATOM 1740 N N . ASP C 1 27 ? 25.490 7.382 85.295 1.00 31.91 27 ASP C N 1
ATOM 1741 C CA . ASP C 1 27 ? 26.763 7.422 84.567 1.00 31.96 27 ASP C CA 1
ATOM 1742 C C . ASP C 1 27 ? 26.691 8.286 83.299 1.00 31.99 27 ASP C C 1
ATOM 1743 O O . ASP C 1 27 ? 27.494 8.122 82.379 1.00 31.91 27 ASP C O 1
ATOM 1748 N N . GLY C 1 28 ? 25.727 9.203 83.257 1.00 32.03 28 GLY C N 1
ATOM 1749 C CA . GLY C 1 28 ? 25.556 10.094 82.109 1.00 32.01 28 GLY C CA 1
ATOM 1750 C C . GLY C 1 28 ? 24.868 9.479 80.897 1.00 31.99 28 GLY C C 1
ATOM 1751 O O . GLY C 1 28 ? 24.708 10.150 79.876 1.00 31.92 28 GLY C O 1
ATOM 1752 N N . GLN C 1 29 ? 24.458 8.215 81.000 1.00 31.95 29 GLN C N 1
ATOM 1753 C CA . GLN C 1 29 ? 23.753 7.544 79.905 1.00 31.96 29 GLN C CA 1
ATOM 1754 C C . GLN C 1 29 ? 22.336 8.091 79.786 1.00 31.82 29 GLN C C 1
ATOM 1755 O O . GLN C 1 29 ? 21.660 8.311 80.793 1.00 31.81 29 GLN C O 1
ATOM 1761 N N . ALA C 1 30 ? 21.897 8.307 78.549 1.00 31.68 30 ALA C N 1
ATOM 1762 C CA . ALA C 1 30 ? 20.604 8.930 78.281 1.00 31.61 30 ALA C CA 1
ATOM 1763 C C . ALA C 1 30 ? 19.443 7.978 78.547 1.00 31.54 30 ALA C C 1
ATOM 1764 O O . ALA C 1 30 ? 19.549 6.772 78.304 1.00 31.49 30 ALA C O 1
ATOM 1766 N N . LEU C 1 31 ? 18.342 8.531 79.056 1.00 31.44 31 LEU C N 1
ATOM 1767 C CA . LEU C 1 31 ? 17.088 7.798 79.206 1.00 31.44 31 LEU C CA 1
ATOM 1768 C C . LEU C 1 31 ? 15.992 8.512 78.422 1.00 31.43 31 LEU C C 1
ATOM 1769 O O . LEU C 1 31 ? 15.644 9.653 78.732 1.00 31.38 31 LEU C O 1
ATOM 1774 N N . VAL C 1 32 ? 15.456 7.837 77.409 1.00 31.45 32 VAL C N 1
ATOM 1775 C CA . VAL C 1 32 ? 14.371 8.383 76.598 1.00 31.51 32 VAL C CA 1
ATOM 1776 C C . VAL C 1 32 ? 13.029 7.964 77.192 1.00 31.52 32 VAL C C 1
ATOM 1777 O O . VAL C 1 32 ? 12.742 6.771 77.312 1.00 31.54 32 VAL C O 1
ATOM 1781 N N . LEU C 1 33 ? 12.219 8.951 77.572 1.00 31.53 33 LEU C N 1
ATOM 1782 C CA . LEU C 1 33 ? 10.885 8.705 78.117 1.00 31.54 33 LEU C CA 1
ATOM 1783 C C . LEU C 1 33 ? 9.809 9.177 77.143 1.00 31.55 33 LEU C C 1
ATOM 1784 O O . LEU C 1 33 ? 10.035 10.083 76.337 1.00 31.54 33 LEU C O 1
ATOM 1789 N N . GLY C 1 34 ? 8.637 8.555 77.233 1.00 31.53 34 GLY C N 1
ATOM 1790 C CA . GLY C 1 34 ? 7.511 8.877 76.361 1.00 31.56 34 GLY C CA 1
ATOM 1791 C C . GLY C 1 34 ? 6.370 7.896 76.562 1.00 31.57 34 GLY C C 1
ATOM 1792 O O . GLY C 1 34 ? 6.243 7.297 77.630 1.00 31.59 34 GLY C O 1
ATOM 1793 N N . ARG C 1 35 ? 5.536 7.735 75.538 1.00 31.66 35 ARG C N 1
ATOM 1794 C CA . ARG C 1 35 ? 4.457 6.746 75.578 1.00 31.64 35 ARG C CA 1
ATOM 1795 C C . ARG C 1 35 ? 5.056 5.343 75.687 1.00 31.59 35 ARG C C 1
ATOM 1796 O O . ARG C 1 35 ? 5.863 4.942 74.850 1.00 31.56 35 ARG C O 1
ATOM 1804 N N . GLY C 1 36 ? 4.672 4.610 76.728 1.00 31.48 36 GLY C N 1
ATOM 1805 C CA . GLY C 1 36 ? 5.225 3.281 76.971 1.00 31.49 36 GLY C CA 1
ATOM 1806 C C . GLY C 1 36 ? 4.892 2.735 78.348 1.00 31.44 36 GLY C C 1
ATOM 1807 O O . GLY C 1 36 ? 4.355 3.454 79.191 1.00 31.41 36 GLY C O 1
ATOM 1808 N N . PRO C 1 37 ? 5.214 1.452 78.586 1.00 31.46 37 PRO C N 1
ATOM 1809 C CA . PRO C 1 37 ? 4.876 0.790 79.846 1.00 31.57 37 PRO C CA 1
ATOM 1810 C C . PRO C 1 37 ? 5.673 1.276 81.064 1.00 31.64 37 PRO C C 1
ATOM 1811 O O . PRO C 1 37 ? 5.202 1.131 82.191 1.00 31.72 37 PRO C O 1
ATOM 1815 N N . LEU C 1 38 ? 6.851 1.857 80.842 1.00 31.72 38 LEU C N 1
ATOM 1816 C CA . LEU C 1 38 ? 7.651 2.424 81.933 1.00 31.73 38 LEU C CA 1
ATOM 1817 C C . LEU C 1 38 ? 6.983 3.659 82.553 1.00 31.84 38 LEU C C 1
ATOM 1818 O O . LEU C 1 38 ? 7.024 3.849 83.773 1.00 31.98 38 LEU C O 1
ATOM 1823 N N . THR C 1 39 ? 6.382 4.495 81.710 1.00 31.80 39 THR C N 1
ATOM 1824 C CA . THR C 1 39 ? 5.628 5.667 82.165 1.00 31.80 39 THR C CA 1
ATOM 1825 C C . THR C 1 39 ? 4.133 5.367 82.317 1.00 31.77 39 THR C C 1
ATOM 1826 O O . THR C 1 39 ? 3.400 6.156 82.911 1.00 31.69 39 THR C O 1
ATOM 1830 N N . GLN C 1 40 ? 3.692 4.242 81.754 1.00 31.82 40 GLN C N 1
ATOM 1831 C CA . GLN C 1 40 ? 2.276 3.849 81.716 1.00 31.85 40 GLN C CA 1
ATOM 1832 C C . GLN C 1 40 ? 1.380 4.897 81.039 1.00 31.88 40 GLN C C 1
ATOM 1833 O O . GLN C 1 40 ? 0.185 4.981 81.325 1.00 31.92 40 GLN C O 1
ATOM 1839 N N . VAL C 1 41 ? 1.967 5.678 80.132 1.00 31.92 41 VAL C N 1
ATOM 1840 C CA . VAL C 1 41 ? 1.237 6.675 79.362 1.00 31.97 41 VAL C CA 1
ATOM 1841 C C . VAL C 1 41 ? 0.845 6.045 78.032 1.00 32.00 41 VAL C C 1
ATOM 1842 O O . VAL C 1 41 ? 1.706 5.555 77.305 1.00 31.87 41 VAL C O 1
ATOM 1846 N N . THR C 1 42 ? -0.453 6.049 77.730 1.00 32.10 42 THR C N 1
ATOM 1847 C CA . THR C 1 42 ? -0.974 5.499 76.476 1.00 32.20 42 THR C CA 1
ATOM 1848 C C . THR C 1 42 ? -1.506 6.591 75.540 1.00 32.28 42 THR C C 1
ATOM 1849 O O . THR C 1 42 ? -2.087 6.291 74.495 1.00 32.30 42 THR C O 1
ATOM 1853 N N . ASP C 1 43 ? -1.289 7.853 75.910 1.00 32.42 43 ASP C N 1
ATOM 1854 C CA . ASP C 1 43 ? -1.798 8.993 75.147 1.00 32.44 43 ASP C CA 1
ATOM 1855 C C . ASP C 1 43 ? -1.077 9.109 73.806 1.00 32.50 43 ASP C C 1
ATOM 1856 O O . ASP C 1 43 ? 0.140 9.290 73.765 1.00 32.49 43 ASP C O 1
ATOM 1861 N N . ARG C 1 44 ? -1.837 9.012 72.715 1.00 32.59 44 ARG C N 1
ATOM 1862 C CA . ARG C 1 44 ? -1.270 9.039 71.363 1.00 32.69 44 ARG C CA 1
ATOM 1863 C C . ARG C 1 44 ? -0.588 10.366 71.025 1.00 32.70 44 ARG C C 1
ATOM 1864 O O . ARG C 1 44 ? 0.310 10.404 70.183 1.00 32.73 44 ARG C O 1
ATOM 1872 N N . LYS C 1 45 ? -1.013 11.445 71.679 1.00 32.70 45 LYS C N 1
ATOM 1873 C CA . LYS C 1 45 ? -0.372 12.751 71.517 1.00 32.67 45 LYS C CA 1
ATOM 1874 C C . LYS C 1 45 ? 1.064 12.739 72.050 1.00 32.63 45 LYS C C 1
ATOM 1875 O O . LYS C 1 45 ? 1.915 13.490 71.569 1.00 32.60 45 LYS C O 1
ATOM 1881 N N . CYS C 1 46 ? 1.323 11.891 73.045 1.00 32.56 46 CYS C N 1
ATOM 1882 C CA . CYS C 1 46 ? 2.676 11.697 73.563 1.00 32.55 46 CYS C CA 1
ATOM 1883 C C . CYS C 1 46 ? 3.453 10.757 72.647 1.00 32.59 46 CYS C C 1
ATOM 1884 O O . CYS C 1 46 ? 3.045 9.616 72.424 1.00 32.49 46 CYS C O 1
ATOM 1887 N N . SER C 1 47 ? 4.563 11.247 72.101 1.00 32.55 47 SER C N 1
ATOM 1888 C CA . SER C 1 47 ? 5.458 10.420 71.297 1.00 32.58 47 SER C CA 1
ATOM 1889 C C . SER C 1 47 ? 6.135 9.357 72.160 1.00 32.60 47 SER C C 1
ATOM 1890 O O . SER C 1 47 ? 6.344 9.560 73.356 1.00 32.65 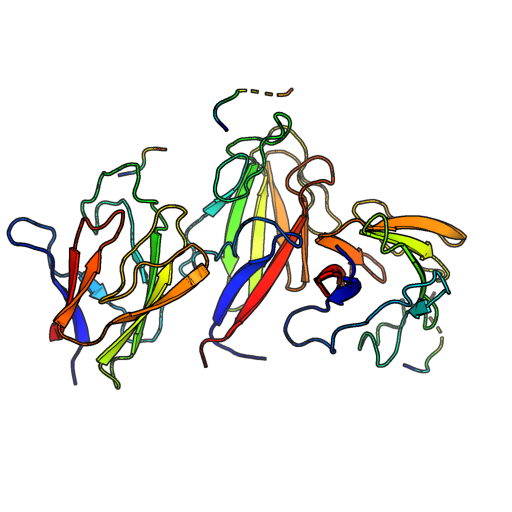47 SER C O 1
ATOM 1893 N N . ARG C 1 48 ? 6.464 8.221 71.548 1.00 32.63 48 ARG C N 1
ATOM 1894 C CA . ARG C 1 48 ? 7.265 7.189 72.213 1.00 32.69 48 ARG C CA 1
ATOM 1895 C C . ARG C 1 48 ? 8.678 7.704 72.500 1.00 32.67 48 ARG C C 1
ATOM 1896 O O . ARG C 1 48 ? 9.316 7.277 73.461 1.00 32.73 48 ARG C O 1
ATOM 1904 N N . ASN C 1 49 ? 9.155 8.608 71.644 1.00 32.68 49 ASN C N 1
ATOM 1905 C CA . ASN C 1 49 ? 10.386 9.354 71.872 1.00 32.65 49 ASN C CA 1
ATOM 1906 C C . ASN C 1 49 ? 10.050 10.827 72.140 1.00 32.61 49 ASN C C 1
ATOM 1907 O O . ASN C 1 49 ? 10.216 11.678 71.263 1.00 32.64 49 ASN C O 1
ATOM 1912 N N . GLN C 1 50 ? 9.568 11.118 73.349 1.00 32.55 50 GLN C N 1
ATOM 1913 C CA . GLN C 1 50 ? 9.151 12.481 73.718 1.00 32.47 50 GLN C CA 1
ATOM 1914 C C . GLN C 1 50 ? 10.303 13.328 74.229 1.00 32.38 50 GLN C C 1
ATOM 1915 O O . GLN C 1 50 ? 10.548 14.424 73.724 1.00 32.28 50 GLN C O 1
ATOM 1921 N N . VAL C 1 51 ? 10.981 12.824 75.256 1.00 32.32 51 VAL C N 1
ATOM 1922 C CA . VAL C 1 51 ? 12.082 13.544 75.889 1.00 32.32 51 VAL C CA 1
ATOM 1923 C C . VAL C 1 51 ? 13.255 12.610 76.147 1.00 32.30 51 VAL C C 1
ATOM 1924 O O . VAL C 1 51 ? 13.062 11.422 76.403 1.00 32.31 51 VAL C O 1
ATOM 1928 N N . GLU C 1 52 ? 14.466 13.154 76.068 1.00 32.31 52 GLU C N 1
ATOM 1929 C CA . GLU C 1 52 ? 15.675 12.420 76.422 1.00 32.33 52 GLU C CA 1
ATOM 1930 C C . GLU C 1 52 ? 16.291 13.070 77.655 1.00 32.25 52 GLU C C 1
ATOM 1931 O O . GLU C 1 52 ? 16.593 14.263 77.645 1.00 32.33 52 GLU C O 1
ATOM 1937 N N . LEU C 1 53 ? 16.461 12.281 78.714 1.00 32.18 53 LEU C N 1
ATOM 1938 C CA . LEU C 1 53 ? 16.970 12.778 79.992 1.00 32.15 53 LEU C CA 1
ATOM 1939 C C . LEU C 1 53 ? 18.409 12.326 80.222 1.00 32.18 53 LEU C C 1
ATOM 1940 O O . LEU C 1 53 ? 18.742 11.162 79.998 1.00 32.14 53 LEU C O 1
ATOM 1945 N N . ILE C 1 54 ? 19.254 13.257 80.663 1.00 32.18 54 ILE C N 1
ATOM 1946 C CA . ILE C 1 54 ? 20.627 12.953 81.068 1.00 32.23 54 ILE C CA 1
ATOM 1947 C C . ILE C 1 54 ? 20.859 13.548 82.455 1.00 32.23 54 ILE C C 1
ATOM 1948 O O . ILE C 1 54 ? 20.843 14.768 82.621 1.00 32.20 54 ILE C O 1
ATOM 1953 N N . ALA C 1 55 ? 21.072 12.679 83.442 1.00 32.32 55 ALA C N 1
ATOM 1954 C CA . ALA C 1 55 ? 21.190 13.093 84.841 1.00 32.42 55 ALA C CA 1
ATOM 1955 C C . ALA C 1 55 ? 22.616 13.488 85.228 1.00 32.53 55 ALA C C 1
ATOM 1956 O O . ALA C 1 55 ? 23.589 12.963 84.682 1.00 32.54 55 ALA C O 1
ATOM 1958 N N . ASP C 1 56 ? 22.718 14.419 86.176 1.00 32.69 56 ASP C N 1
ATOM 1959 C CA . ASP C 1 56 ? 23.991 14.825 86.771 1.00 32.70 56 ASP C CA 1
ATOM 1960 C C . ASP C 1 56 ? 23.868 14.701 88.295 1.00 32.80 56 ASP C C 1
ATOM 1961 O O . ASP C 1 56 ? 23.430 15.643 88.959 1.00 32.83 56 ASP C O 1
ATOM 1966 N N . PRO C 1 57 ? 24.227 13.524 88.849 1.00 32.80 57 PRO C N 1
ATOM 1967 C CA . PRO C 1 57 ? 24.111 13.258 90.290 1.00 32.82 57 PRO C CA 1
ATOM 1968 C C . PRO C 1 57 ? 24.836 14.250 91.204 1.00 32.83 57 PRO C C 1
ATOM 1969 O O . PRO C 1 57 ? 24.352 14.525 92.304 1.00 32.85 57 PRO C O 1
ATOM 1973 N N . GLU C 1 58 ? 25.976 14.778 90.758 1.00 32.84 58 GLU C N 1
ATOM 1974 C CA . GLU C 1 58 ? 26.768 15.710 91.570 1.00 32.81 58 GLU C CA 1
ATOM 1975 C C . GLU C 1 58 ? 26.042 17.037 91.797 1.00 32.70 58 GLU C C 1
ATOM 1976 O O . GLU C 1 58 ? 25.952 17.510 92.931 1.00 32.61 58 GLU C O 1
ATOM 1982 N N . SER C 1 59 ? 25.529 17.628 90.719 1.00 32.57 59 SER C N 1
ATOM 1983 C CA . SER C 1 59 ? 24.741 18.862 90.810 1.00 32.50 59 SER C CA 1
ATOM 1984 C C . SER C 1 59 ? 23.272 18.587 91.151 1.00 32.39 59 SER C C 1
ATOM 1985 O O . SER C 1 59 ? 22.519 19.518 91.443 1.00 32.29 59 SER C O 1
ATOM 1988 N N . ARG C 1 60 ? 22.879 17.312 91.108 1.00 32.33 60 ARG C N 1
ATOM 1989 C CA . ARG C 1 60 ? 21.504 16.878 91.388 1.00 32.24 60 ARG C CA 1
ATOM 1990 C C . ARG C 1 60 ? 20.488 17.551 90.459 1.00 32.02 60 ARG C C 1
ATOM 1991 O O . ARG C 1 60 ? 19.431 18.017 90.891 1.00 31.92 60 ARG C O 1
ATOM 1999 N N . THR C 1 61 ? 20.832 17.582 89.173 1.00 31.84 61 THR C N 1
ATOM 2000 C CA . THR C 1 61 ? 19.967 18.128 88.134 1.00 31.67 61 THR C CA 1
ATOM 2001 C C . THR C 1 61 ? 19.888 17.159 86.957 1.00 31.51 61 THR C C 1
ATOM 2002 O O . THR C 1 61 ? 20.666 16.204 86.878 1.00 31.45 61 THR C O 1
ATOM 2006 N N . VAL C 1 62 ? 18.940 17.411 86.056 1.00 31.23 62 VAL C N 1
ATOM 2007 C CA . VAL C 1 62 ? 18.722 16.572 84.881 1.00 31.09 62 VAL C CA 1
ATOM 2008 C C . VAL C 1 62 ? 18.510 17.441 83.643 1.00 30.91 62 VAL C C 1
ATOM 2009 O O . VAL C 1 62 ? 17.586 18.252 83.603 1.00 30.82 62 VAL C O 1
ATOM 2013 N N . ALA C 1 63 ? 19.366 17.264 82.639 1.00 30.81 63 ALA C N 1
ATOM 2014 C CA . ALA C 1 63 ? 19.193 17.923 81.347 1.00 30.80 63 ALA C CA 1
ATOM 2015 C C . ALA C 1 63 ? 18.107 17.194 80.560 1.00 30.73 63 ALA C C 1
ATOM 2016 O O . ALA C 1 63 ? 18.163 15.973 80.409 1.00 30.68 63 ALA C O 1
ATOM 2018 N N . VAL C 1 64 ? 17.125 17.947 80.066 1.00 30.73 64 VAL C N 1
ATOM 2019 C CA . VAL C 1 64 ? 15.987 17.381 79.343 1.00 30.68 64 VAL C CA 1
ATOM 2020 C C . VAL C 1 6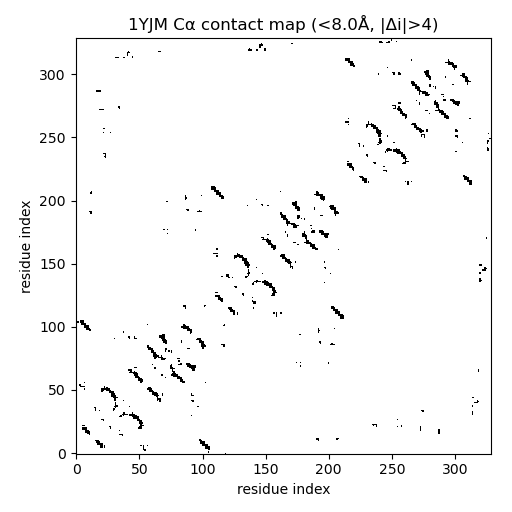4 ? 15.852 18.018 77.962 1.00 30.67 64 VAL C C 1
ATOM 2021 O O . VAL C 1 64 ? 15.569 19.211 77.853 1.00 30.68 64 VAL C O 1
ATOM 2025 N N . LYS C 1 65 ? 16.055 17.220 76.914 1.00 30.63 65 LYS C N 1
ATOM 2026 C CA . LYS C 1 65 ? 15.807 17.662 75.543 1.00 30.63 65 LYS C CA 1
ATOM 2027 C C . LYS C 1 65 ? 14.515 17.045 75.018 1.00 30.60 65 LYS C C 1
ATOM 2028 O O . LYS C 1 65 ? 14.302 15.841 75.153 1.00 30.63 65 LYS C O 1
ATOM 2034 N N . GLN C 1 66 ? 13.659 17.875 74.422 1.00 30.61 66 GLN C N 1
ATOM 2035 C CA . GLN C 1 66 ? 12.434 17.393 73.788 1.00 30.55 66 GLN C CA 1
ATOM 2036 C C . GLN C 1 66 ? 12.742 16.889 72.383 1.00 30.51 66 GLN C C 1
ATOM 2037 O O . GLN C 1 66 ? 13.359 17.594 71.582 1.00 30.43 66 GLN C O 1
ATOM 2043 N N . LEU C 1 67 ? 12.307 15.664 72.101 1.00 30.46 67 LEU C N 1
ATOM 2044 C CA . LEU C 1 67 ? 12.443 15.063 70.779 1.00 30.43 67 LEU C CA 1
ATOM 2045 C C . LEU C 1 67 ? 11.122 15.113 70.010 1.00 30.40 67 LEU C C 1
ATOM 2046 O O . LEU C 1 67 ? 11.115 15.310 68.794 1.00 30.33 67 LEU C O 1
ATOM 2051 N N . GLY C 1 68 ? 10.011 14.935 70.725 1.00 30.29 68 GLY C N 1
ATOM 2052 C CA . GLY C 1 68 ? 8.696 14.810 70.105 1.00 30.23 68 GLY C CA 1
ATOM 2053 C C . GLY C 1 68 ? 8.114 16.106 69.575 1.00 30.20 68 GLY C C 1
ATOM 2054 O O . GLY C 1 68 ? 8.566 17.197 69.927 1.00 30.22 68 GLY C O 1
ATOM 2055 N N . VAL C 1 69 ? 7.098 15.971 68.725 1.00 30.15 69 VAL C N 1
ATOM 2056 C CA . VAL C 1 69 ? 6.460 17.116 68.068 1.00 30.07 69 VAL C CA 1
ATOM 2057 C C . VAL C 1 69 ? 5.598 17.952 69.024 1.00 30.02 69 VAL C C 1
ATOM 2058 O O . VAL C 1 69 ? 5.651 19.183 68.992 1.00 29.95 69 VAL C O 1
ATOM 2062 N N . ASN C 1 70 ? 4.815 17.285 69.871 1.00 29.86 70 ASN C N 1
ATOM 2063 C CA . ASN C 1 70 ? 3.966 17.979 70.838 1.00 29.81 70 ASN C CA 1
ATOM 2064 C C . ASN C 1 70 ? 4.778 18.380 72.075 1.00 29.74 70 ASN C C 1
ATOM 2065 O O . ASN C 1 70 ? 5.731 17.687 72.443 1.00 29.89 70 ASN C O 1
ATOM 2070 N N . PRO C 1 71 ? 4.406 19.502 72.720 1.00 29.56 71 PRO C N 1
ATOM 2071 C CA . PRO C 1 71 ? 5.273 20.131 73.720 1.00 29.41 71 PRO C CA 1
ATOM 2072 C C . PRO C 1 71 ? 5.309 19.473 75.103 1.00 29.20 71 PRO C C 1
ATOM 2073 O O . PRO C 1 71 ? 4.264 19.146 75.665 1.00 29.04 71 PRO C O 1
ATOM 2077 N N . SER C 1 72 ? 6.522 19.296 75.631 1.00 29.04 72 SER C N 1
ATOM 2078 C CA . SER C 1 72 ? 6.742 18.906 77.024 1.00 28.95 72 SER C CA 1
ATOM 2079 C C . SER C 1 72 ? 7.003 20.165 77.851 1.00 28.83 72 SER C C 1
ATOM 2080 O O . SER C 1 72 ? 7.404 21.196 77.310 1.00 28.77 72 SER C O 1
ATOM 2083 N N . THR C 1 73 ? 6.784 20.073 79.160 1.00 28.84 73 THR C N 1
ATOM 2084 C CA . THR C 1 73 ? 7.029 21.195 80.069 1.00 28.75 73 THR C CA 1
ATOM 2085 C C . THR C 1 73 ? 8.042 20.796 81.136 1.00 28.75 73 THR C C 1
ATOM 2086 O O . THR C 1 73 ? 7.786 19.902 81.941 1.00 28.72 73 THR C O 1
ATOM 2090 N N . VAL C 1 74 ? 9.197 21.458 81.116 1.00 28.69 74 VAL C N 1
ATOM 2091 C CA . VAL C 1 74 ? 10.252 21.235 82.097 1.00 28.63 74 VAL C CA 1
ATOM 2092 C C . VAL C 1 74 ? 10.224 22.388 83.093 1.00 28.55 74 VAL C C 1
ATOM 2093 O O . VAL C 1 74 ? 10.714 23.481 82.805 1.00 28.51 74 VAL C O 1
ATOM 2097 N N . GLY C 1 75 ? 9.638 22.143 84.261 1.00 28.51 75 GLY C N 1
ATOM 2098 C CA . GLY C 1 75 ? 9.479 23.187 85.269 1.00 28.40 75 GLY C CA 1
ATOM 2099 C C . GLY C 1 75 ? 8.618 24.331 84.760 1.00 28.29 75 GLY C C 1
ATOM 2100 O O . GLY C 1 75 ? 7.460 24.124 84.397 1.00 28.19 75 GLY C O 1
ATOM 2101 N N . VAL C 1 76 ? 9.189 25.535 84.719 1.00 28.23 76 VAL C N 1
ATOM 2102 C CA . VAL C 1 76 ? 8.439 26.741 84.335 1.00 28.25 76 VAL C CA 1
ATOM 2103 C C . VAL C 1 76 ? 8.255 26.931 82.827 1.00 28.24 76 VAL C C 1
ATOM 2104 O O . VAL C 1 76 ? 7.361 27.669 82.413 1.00 28.22 76 VAL C O 1
ATOM 2108 N N . HIS C 1 77 ? 9.091 26.285 82.013 1.00 28.28 77 HIS C N 1
ATOM 2109 C CA . HIS C 1 77 ? 9.059 26.491 80.560 1.00 28.35 77 HIS C CA 1
ATOM 2110 C C . HIS C 1 77 ? 8.500 25.299 79.787 1.00 28.41 77 HIS C C 1
ATOM 2111 O O . HIS C 1 77 ? 8.890 24.154 80.023 1.00 28.30 77 HIS C O 1
ATOM 2118 N N . GLU C 1 78 ? 7.590 25.591 78.858 1.00 28.48 78 GLU C N 1
ATOM 2119 C CA . GLU C 1 78 ? 7.076 24.604 77.913 1.00 28.58 78 GLU C CA 1
ATOM 2120 C C . GLU C 1 78 ? 7.941 24.644 76.655 1.00 28.68 78 GLU C C 1
ATOM 2121 O O . GLU C 1 78 ? 8.088 25.695 76.028 1.00 28.74 78 GLU C O 1
ATOM 2127 N N . LEU C 1 79 ? 8.500 23.494 76.286 1.00 28.78 79 LEU C N 1
ATOM 2128 C CA . LEU C 1 79 ? 9.497 23.419 75.219 1.00 28.80 79 LEU C CA 1
ATOM 2129 C C . LEU C 1 79 ? 8.883 23.196 73.837 1.00 28.87 79 LEU C C 1
ATOM 2130 O O . LEU C 1 79 ? 7.669 23.049 73.693 1.00 28.91 79 LEU C O 1
ATOM 2135 N N . LYS C 1 80 ? 9.754 23.197 72.831 1.00 28.96 80 LYS C N 1
ATOM 2136 C CA . LYS C 1 80 ? 9.416 22.841 71.457 1.00 28.97 80 LYS C CA 1
ATOM 2137 C C . LYS C 1 80 ? 10.451 21.813 70.989 1.00 29.00 80 LYS C C 1
ATOM 2138 O O . LYS C 1 80 ? 11.428 21.565 71.703 1.00 28.94 80 LYS C O 1
ATOM 2144 N N . PRO C 1 81 ? 10.244 21.198 69.805 1.00 28.99 81 PRO C N 1
ATOM 2145 C CA . PRO C 1 81 ? 11.181 20.160 69.364 1.00 29.02 81 PRO C CA 1
ATOM 2146 C C . PRO C 1 81 ? 12.609 20.673 69.163 1.00 29.09 81 PRO C C 1
ATOM 2147 O O . PRO C 1 81 ? 12.833 21.595 68.373 1.00 29.16 81 PRO C O 1
ATOM 2151 N N . GLY C 1 82 ? 13.558 20.080 69.887 1.00 29.10 82 GLY C N 1
ATOM 2152 C CA . GLY C 1 82 ? 14.970 20.450 69.787 1.00 29.10 82 GLY C CA 1
ATOM 2153 C C . GLY C 1 82 ? 15.463 21.365 70.897 1.00 29.17 82 GLY C C 1
ATOM 2154 O O . GLY C 1 82 ? 16.672 21.562 71.043 1.00 29.10 82 GLY C O 1
ATOM 2155 N N . LEU C 1 83 ? 14.537 21.927 71.676 1.00 29.17 83 LEU C N 1
ATOM 2156 C CA . LEU C 1 83 ? 14.887 22.827 72.775 1.00 29.17 83 LEU C CA 1
ATOM 2157 C C . LEU C 1 83 ? 15.087 22.060 74.079 1.00 29.15 83 LEU C C 1
ATOM 2158 O O . LEU C 1 83 ? 14.522 20.980 74.275 1.00 29.12 83 LEU C O 1
ATOM 2163 N N . SER C 1 84 ? 15.886 22.642 74.969 1.00 29.09 84 SER C N 1
ATOM 2164 C CA . SER C 1 84 ? 16.267 22.000 76.222 1.00 29.04 84 SER C CA 1
ATOM 2165 C C . SER C 1 84 ? 15.738 22.735 77.449 1.00 29.02 84 SER C C 1
ATOM 2166 O O . SER C 1 84 ? 15.422 23.927 77.396 1.00 29.12 84 SER C O 1
ATOM 2169 N N . GLY C 1 85 ? 15.651 21.993 78.548 1.00 28.85 85 GLY C N 1
ATOM 2170 C CA . GLY C 1 85 ? 15.320 22.538 79.860 1.00 28.75 85 GLY C CA 1
ATOM 2171 C C . GLY C 1 85 ? 16.072 21.766 80.927 1.00 28.64 85 GLY C C 1
ATOM 2172 O O . GLY C 1 85 ? 16.649 20.714 80.646 1.00 28.65 85 GLY C O 1
ATOM 2173 N N . SER C 1 86 ? 16.064 22.288 82.151 1.00 28.53 86 SER C N 1
ATOM 2174 C CA . SER C 1 86 ? 16.764 21.662 83.270 1.00 28.48 86 SER C CA 1
ATOM 2175 C C . SER C 1 86 ? 15.818 21.444 84.449 1.00 28.35 86 SER C C 1
ATOM 2176 O O . SER C 1 86 ? 15.063 22.344 84.821 1.00 28.35 86 SER C O 1
ATOM 2179 N N . LEU C 1 87 ? 15.855 20.242 85.023 1.00 28.14 87 LEU C N 1
ATOM 2180 C CA . LEU C 1 87 ? 15.098 19.936 86.235 1.00 28.04 87 LEU C CA 1
ATOM 2181 C C . LEU C 1 87 ? 16.021 19.991 87.445 1.00 27.93 87 LEU C C 1
ATOM 2182 O O . LEU C 1 87 ? 17.100 19.401 87.431 1.00 27.93 87 LEU C O 1
ATOM 2187 N N . SER C 1 88 ? 15.598 20.715 88.478 1.00 27.93 88 SER C N 1
ATOM 2188 C CA . SER C 1 88 ? 16.226 20.653 89.796 1.00 27.84 88 SER C CA 1
ATOM 2189 C C . SER C 1 88 ? 15.302 19.852 90.708 1.00 27.76 88 SER C C 1
ATOM 2190 O O . SER C 1 88 ? 14.183 19.515 90.313 1.00 27.66 88 SER C O 1
ATOM 2193 N N . LEU C 1 89 ? 15.761 19.542 91.918 1.00 27.73 89 LEU C N 1
ATOM 2194 C CA . LEU C 1 89 ? 14.970 18.730 92.847 1.00 27.83 89 LEU C CA 1
ATOM 2195 C C . LEU C 1 89 ? 13.642 19.407 93.175 1.00 27.83 89 LEU C C 1
ATOM 2196 O O . LEU C 1 89 ? 13.610 20.585 93.531 1.00 27.76 89 LEU C O 1
ATOM 2201 N N . GLY C 1 90 ? 12.552 18.654 93.037 1.00 27.89 90 GLY C N 1
ATOM 2202 C CA . GLY C 1 90 ? 11.208 19.173 93.280 1.00 27.95 90 GLY C CA 1
ATOM 2203 C C . GLY C 1 90 ? 10.503 19.720 92.048 1.00 27.98 90 GLY C C 1
ATOM 2204 O O . GLY C 1 90 ? 9.295 19.962 92.089 1.00 27.99 90 GLY C O 1
ATOM 2205 N N . ASP C 1 91 ? 11.243 19.922 90.956 1.00 28.03 91 ASP C N 1
ATOM 2206 C CA . ASP C 1 91 ? 10.659 20.436 89.713 1.00 28.08 91 ASP C CA 1
ATOM 2207 C C . ASP C 1 91 ? 9.897 19.338 88.979 1.00 28.16 91 ASP C C 1
ATOM 2208 O O . ASP C 1 91 ? 10.262 18.161 89.053 1.00 28.11 91 ASP C O 1
ATOM 2213 N N . VAL C 1 92 ? 8.852 19.738 88.257 1.00 28.23 92 VAL C N 1
ATOM 2214 C CA . VAL C 1 92 ? 7.949 18.796 87.602 1.00 28.26 92 VAL C CA 1
ATOM 2215 C C . VAL C 1 92 ? 8.104 18.818 86.084 1.00 28.33 92 VAL C C 1
ATOM 2216 O O . VAL C 1 92 ? 8.137 19.883 85.466 1.00 28.31 92 VAL C O 1
ATOM 2220 N N . LEU C 1 93 ? 8.186 17.622 85.505 1.00 28.38 93 LEU C N 1
ATOM 2221 C CA . LEU C 1 93 ? 8.212 17.430 84.061 1.00 28.34 93 LEU C CA 1
ATOM 2222 C C . LEU C 1 93 ? 6.864 16.880 83.609 1.00 28.34 93 LEU C C 1
ATOM 2223 O O . LEU C 1 93 ? 6.462 15.804 84.041 1.00 28.37 93 LEU C O 1
ATOM 2228 N N . TYR C 1 94 ? 6.166 17.624 82.753 1.00 28.28 94 TYR C N 1
ATOM 2229 C CA . TYR C 1 94 ? 4.947 17.124 82.115 1.00 28.32 94 TYR C CA 1
ATOM 2230 C C . TYR C 1 94 ? 5.305 16.605 80.725 1.00 28.29 94 TYR C C 1
ATOM 2231 O O . TYR C 1 94 ? 5.833 17.349 79.898 1.00 28.32 94 TYR C O 1
ATOM 2240 N N . LEU C 1 95 ? 5.020 15.328 80.480 1.00 28.36 95 LEU C N 1
ATOM 2241 C CA . LEU C 1 95 ? 5.458 14.653 79.252 1.00 28.35 95 LEU C CA 1
ATOM 2242 C C . LEU C 1 95 ? 4.856 15.246 77.979 1.00 28.29 95 LEU C C 1
ATOM 2243 O O . LEU C 1 95 ? 5.554 15.372 76.972 1.00 28.28 95 LEU C O 1
ATOM 2248 N N . VAL C 1 96 ? 3.571 15.597 78.014 1.00 28.24 96 VAL C N 1
ATOM 2249 C CA . VAL C 1 96 ? 2.942 16.261 76.868 1.00 28.24 96 VAL C CA 1
ATOM 2250 C C . VAL C 1 96 ? 1.695 17.061 77.258 1.00 28.14 96 VAL C C 1
ATOM 2251 O O . VAL C 1 96 ? 0.910 16.629 78.104 1.00 28.12 96 VAL C O 1
ATOM 2255 N N . ASN C 1 97 ? 1.538 18.231 76.638 1.00 28.18 97 ASN C N 1
ATOM 2256 C CA . ASN C 1 97 ? 0.332 19.059 76.771 1.00 28.09 97 ASN C CA 1
ATOM 2257 C C . ASN C 1 97 ? -0.077 19.367 78.217 1.00 27.98 97 ASN C C 1
ATOM 2258 O O . ASN C 1 97 ? -1.267 19.427 78.533 1.00 27.95 97 ASN C O 1
ATOM 2263 N N . GLY C 1 98 ? 0.912 19.564 79.085 1.00 27.84 98 GLY C N 1
ATOM 2264 C CA . GLY C 1 98 ? 0.663 19.864 80.496 1.00 27.77 98 GLY C CA 1
ATOM 2265 C C . GLY C 1 98 ? 0.084 18.709 81.299 1.00 27.68 98 GLY C C 1
ATOM 2266 O O . GLY C 1 98 ? -0.543 18.926 82.337 1.00 27.62 98 GLY C O 1
ATOM 2267 N N . LEU C 1 99 ? 0.302 17.484 80.824 1.00 27.63 99 LEU C N 1
ATOM 2268 C CA . LEU C 1 99 ? -0.213 16.284 81.480 1.00 27.52 99 LEU C CA 1
ATOM 2269 C C . LEU C 1 99 ? 0.906 15.273 81.714 1.00 27.52 99 LEU C C 1
ATOM 2270 O O . LEU C 1 99 ? 1.969 15.355 81.095 1.00 27.61 99 LEU C O 1
ATOM 2275 N N . TYR C 1 100 ? 0.644 14.327 82.617 1.00 27.42 100 TYR C N 1
ATOM 2276 C CA . TYR C 1 100 ? 1.558 13.221 82.929 1.00 27.31 100 TYR C CA 1
ATOM 2277 C C . TYR C 1 100 ? 2.845 13.721 83.598 1.00 27.18 100 TYR C C 1
ATOM 2278 O O . TYR C 1 100 ? 3.922 13.676 83.006 1.00 27.01 100 TYR C O 1
ATOM 2287 N N . PRO C 1 101 ? 2.723 14.204 84.850 1.00 27.11 101 PRO C N 1
ATOM 2288 C CA . PRO C 1 101 ? 3.831 14.809 85.583 1.00 27.11 101 PRO C CA 1
ATOM 2289 C C . PRO C 1 101 ? 4.832 13.810 86.160 1.00 27.07 101 PRO C C 1
ATOM 2290 O O . PRO C 1 101 ? 4.456 12.703 86.554 1.00 26.92 101 PRO C O 1
ATOM 2294 N N . LEU C 1 102 ? 6.094 14.226 86.217 1.00 26.98 102 LEU C N 1
ATOM 2295 C CA . LEU C 1 102 ? 7.152 13.465 86.871 1.00 27.00 102 LEU C CA 1
ATOM 2296 C C . LEU C 1 102 ? 8.028 14.424 87.671 1.00 26.95 102 LEU C C 1
ATOM 2297 O O . LEU C 1 102 ? 8.595 15.362 87.111 1.00 26.93 102 LEU C O 1
ATOM 2302 N N . THR C 1 103 ? 8.133 14.182 88.976 1.00 26.93 103 THR C N 1
ATOM 2303 C CA . THR C 1 103 ? 8.851 15.079 89.883 1.00 27.00 103 THR C CA 1
ATOM 2304 C C . THR C 1 103 ? 10.232 14.526 90.225 1.00 27.06 103 THR C C 1
ATOM 2305 O O . THR C 1 103 ? 10.353 13.389 90.678 1.00 26.89 103 THR C O 1
ATOM 2309 N N . LEU C 1 104 ? 11.266 15.340 90.016 1.00 27.21 104 LEU C N 1
ATOM 2310 C CA . LEU C 1 104 ? 12.639 14.921 90.280 1.00 27.37 104 LEU C CA 1
ATOM 2311 C C . LEU C 1 104 ? 12.909 14.843 91.780 1.00 27.46 104 LEU C C 1
ATOM 2312 O O . LEU C 1 104 ? 12.654 15.798 92.516 1.00 27.40 104 LEU C O 1
ATOM 2317 N N . ARG C 1 105 ? 13.430 13.697 92.215 1.00 27.73 105 ARG C N 1
ATOM 2318 C CA . ARG C 1 105 ? 13.734 13.439 93.621 1.00 27.97 105 ARG C CA 1
ATOM 2319 C C . ARG C 1 105 ? 15.157 12.913 93.781 1.00 28.20 105 ARG C C 1
ATOM 2320 O O . ARG C 1 105 ? 15.800 12.514 92.807 1.00 28.17 105 ARG C O 1
ATOM 2328 N N . TRP C 1 106 ? 15.631 12.904 95.023 1.00 28.59 106 TRP C N 1
ATOM 2329 C CA . TRP C 1 106 ? 16.953 12.388 95.364 1.00 28.78 106 TRP C CA 1
ATOM 2330 C C . TRP C 1 106 ? 16.814 11.302 96.425 1.00 28.98 106 TRP C C 1
ATOM 2331 O O . TRP C 1 106 ? 16.281 11.556 97.507 1.00 28.93 106 TRP C O 1
ATOM 2342 N N . GLU C 1 107 ? 17.283 10.096 96.108 1.00 29.19 107 GLU C N 1
ATOM 2343 C CA . GLU C 1 107 ? 17.299 8.994 97.071 1.00 29.25 107 GLU C CA 1
ATOM 2344 C C . GLU C 1 107 ? 18.536 9.109 97.953 1.00 29.31 107 GLU C C 1
ATOM 2345 O O . GLU C 1 107 ? 19.664 8.993 97.472 1.00 29.39 107 GLU C O 1
ATOM 2354 N N . TYR D 2 2 ? -0.903 15.051 55.587 1.00 32.77 4 TYR E N 1
ATOM 2355 C CA . TYR D 2 2 ? -0.126 14.080 56.353 1.00 32.59 4 TYR E CA 1
ATOM 2356 C C . TYR D 2 2 ? -0.768 12.692 56.400 1.00 32.57 4 TYR E C 1
ATOM 2357 O O . TYR D 2 2 ? -0.075 11.707 56.643 1.00 32.63 4 TYR E O 1
ATOM 2366 N N . ASP D 2 3 ? -2.078 12.613 56.171 1.00 32.52 5 ASP E N 1
ATOM 2367 C CA . ASP D 2 3 ? -2.827 11.362 56.343 1.00 32.49 5 ASP E CA 1
ATOM 2368 C C . ASP D 2 3 ? -3.237 10.690 55.023 1.00 32.44 5 ASP E C 1
ATOM 2369 O O . ASP D 2 3 ? -4.072 9.786 55.025 1.00 32.46 5 ASP E O 1
ATOM 2374 N N . GLU D 2 4 ? -2.644 11.112 53.908 1.00 32.40 6 GLU E N 1
ATOM 2375 C CA . GLU D 2 4 ? -2.978 10.549 52.594 1.00 32.42 6 GLU E CA 1
ATOM 2376 C C . GLU D 2 4 ? -2.192 9.273 52.310 1.00 32.44 6 GLU E C 1
ATOM 2377 O O . GLU D 2 4 ? -1.130 9.045 52.889 1.00 32.42 6 GLU E O 1
ATOM 2383 N N . SER D 2 5 ? -2.717 8.444 51.412 1.00 32.45 7 SER E N 1
ATOM 2384 C CA . SER D 2 5 ? -2.014 7.241 50.965 1.00 32.51 7 SER E CA 1
ATOM 2385 C C . SER D 2 5 ? -0.810 7.646 50.115 1.00 32.46 7 SER E C 1
ATOM 2386 O O . SER D 2 5 ? -0.861 8.661 49.431 1.00 32.32 7 SER E O 1
ATOM 2400 N N . ASP D 2 7 ? 1.997 7.754 47.159 1.00 32.87 9 ASP E N 1
ATOM 2401 C CA . ASP D 2 7 ? 1.896 7.673 45.704 1.00 33.01 9 ASP E CA 1
ATOM 2402 C C . ASP D 2 7 ? 2.854 6.623 45.143 1.00 33.19 9 ASP E C 1
ATOM 2403 O O . ASP D 2 7 ? 4.062 6.692 45.371 1.00 33.26 9 ASP E O 1
ATOM 2408 N N . GLU D 2 8 ? 2.293 5.664 44.405 1.00 33.36 10 GLU E N 1
ATOM 2409 C CA . GLU D 2 8 ? 3.045 4.638 43.668 1.00 33.43 10 GLU E CA 1
ATOM 2410 C C . GLU D 2 8 ? 4.244 4.063 44.420 1.00 33.49 10 GLU E C 1
ATOM 2411 O O . GLU D 2 8 ? 5.025 3.293 43.857 1.00 33.59 10 GLU E O 1
ATOM 2420 N N . TYR E 2 2 ? 47.755 21.158 51.272 1.00 37.47 4 TYR F N 1
ATOM 2421 C CA . TYR E 2 2 ? 46.951 22.062 50.451 1.00 37.41 4 TYR F CA 1
ATOM 2422 C C . TYR E 2 2 ? 47.622 22.417 49.123 1.00 37.48 4 TYR F C 1
ATOM 2423 O O . TYR E 2 2 ? 46.948 22.860 48.195 1.00 37.54 4 TYR F O 1
ATOM 2432 N N . ASP E 2 3 ? 48.936 22.224 49.033 1.00 37.56 5 ASP F N 1
ATOM 2433 C CA . ASP E 2 3 ? 49.716 22.712 47.893 1.00 37.62 5 ASP F CA 1
ATOM 2434 C C . ASP E 2 3 ? 50.262 21.606 46.984 1.00 37.64 5 ASP F C 1
ATOM 2435 O O . ASP E 2 3 ? 51.060 21.881 46.087 1.00 37.62 5 ASP F O 1
ATOM 2440 N N . GLU E 2 4 ? 49.819 20.367 47.195 1.00 37.73 6 GLU F N 1
ATOM 2441 C CA . GLU E 2 4 ? 50.309 19.230 46.411 1.00 37.76 6 GLU F CA 1
ATOM 2442 C C . GLU E 2 4 ? 49.570 19.123 45.076 1.00 37.78 6 GLU F C 1
ATOM 2443 O O . GLU E 2 4 ? 48.532 19.752 44.879 1.00 37.89 6 GLU F O 1
ATOM 2449 N N . SER E 2 5 ? 50.115 18.328 44.159 1.00 37.83 7 SER F N 1
ATOM 2450 C CA . SER E 2 5 ? 49.497 18.116 42.850 1.00 37.91 7 SER F CA 1
ATOM 2451 C C . SER E 2 5 ? 48.306 17.167 42.981 1.00 37.98 7 SER F C 1
ATOM 2452 O O . SER E 2 5 ? 48.291 16.302 43.860 1.00 37.90 7 SER F O 1
ATOM 2466 N N . ASP E 2 7 ? 45.712 14.192 42.216 1.00 38.36 9 ASP F N 1
ATOM 2467 C CA . ASP E 2 7 ? 45.531 12.859 41.646 1.00 38.43 9 ASP F CA 1
ATOM 2468 C C . ASP E 2 7 ? 44.066 12.781 41.195 1.00 38.58 9 ASP F C 1
ATOM 2469 O O . ASP E 2 7 ? 43.211 13.324 41.886 1.00 38.60 9 ASP F O 1
ATOM 2474 N N . GLU E 2 8 ? 43.727 12.133 40.077 1.00 38.74 10 GLU F N 1
ATOM 2475 C CA . GLU E 2 8 ? 44.614 11.318 39.251 1.00 38.91 10 GLU F CA 1
ATOM 2476 C C . GLU E 2 8 ? 44.612 11.818 37.809 1.00 38.97 10 GLU F C 1
ATOM 2477 O O . GLU E 2 8 ? 43.607 12.341 37.323 1.00 39.02 10 GLU F O 1
ATOM 2486 N N . TYR F 2 2 ? 0.461 1.116 74.162 1.00 63.10 4 TYR G N 1
ATOM 2487 C CA . TYR F 2 2 ? 1.784 1.692 74.397 1.00 63.08 4 TYR G CA 1
ATOM 2488 C C . TYR F 2 2 ? 2.573 1.915 73.106 1.00 63.09 4 TYR G C 1
ATOM 2489 O O . TYR F 2 2 ? 3.722 2.357 73.150 1.00 63.12 4 TYR G O 1
ATOM 2498 N N . ASP F 2 3 ? 1.961 1.620 71.961 1.00 63.08 5 ASP G N 1
ATOM 2499 C CA . ASP F 2 3 ? 2.667 1.684 70.681 1.00 63.07 5 ASP G CA 1
ATOM 2500 C C . ASP F 2 3 ? 1.741 1.980 69.491 1.00 63.06 5 ASP G C 1
ATOM 2501 O O . ASP F 2 3 ? 1.924 1.439 68.404 1.00 63.04 5 ASP G O 1
ATOM 2506 N N . GLU F 2 4 ? 0.760 2.857 69.697 1.00 63.04 6 GLU G N 1
ATOM 2507 C CA . GLU F 2 4 ? -0.115 3.313 68.613 1.00 63.02 6 GLU G CA 1
ATOM 2508 C C . GLU F 2 4 ? 0.599 4.372 67.765 1.00 63.00 6 GLU G C 1
ATOM 2509 O O . GLU F 2 4 ? 1.697 4.811 68.106 1.00 63.04 6 GLU G O 1
ATOM 2515 N N . SER F 2 5 ? -0.022 4.774 66.659 1.00 62.97 7 SER G N 1
ATOM 2516 C CA . SER F 2 5 ? 0.560 5.785 65.773 1.00 62.94 7 SER G CA 1
ATOM 2517 C C . SER F 2 5 ? 0.390 7.187 66.361 1.00 62.91 7 SER G C 1
ATOM 2518 O O . SER F 2 5 ? -0.721 7.582 66.721 1.00 62.87 7 SER G O 1
#

Nearest PDB structures (foldseek):
  1yjm-assembly2_B  TM=1.001E+00  e=1.111E-18  Mus musculus
  2w3o-assembly1_A  TM=1.003E+00  e=9.621E-17  Homo sapiens
  2brf-assembly1_A  TM=9.989E-01  e=4.256E-16  Homo sapiens
  1ujx-assembly1_A  TM=9.451E-01  e=2.024E-16  Mus musculus
  3kt9-assembly1_A  TM=9.405E-01  e=9.193E-09  Homo sapiens

Solvent-accessible surface area: 15859 Å² total

B-factor: mean 28.47, std 6.29, range [13.73, 63.34]

Radius of gyration: 21.91 Å; Cα contacts (8 Å, |Δi|>4): 939; chains: 6; bounding box: 53×45×65 Å